Protein AF-A0A4S4N860-F1 (afdb_monomer)

Secondary structure (DSSP, 8-state):
--HHHHHHHHS-------HHHHHHHHHHHHHHHHTT--HHHHHHHTTTGGG--HHHHHHHHHHTHHHHHHHHHHHHHHHHHTTS------------------------SPPPP---EE-TTSPEEPPHHHHHHHHHHHHHHHHTT----HHHHHHHHHHH-TTS-HHHHHHHHHHTHHHHHHHHHHHHHHHHHT----S------------------------------S-----HHHHHHTPPPTT-PPPHHHHHHHHHHHHH-TTTTSS-S-HHHHHHHHHHH-TTS-HHHHHHHHHHTHHHHHHHHHHHHHHHHS-HHHHHHHTT----GGGG----------------------

Nearest PDB structures (foldseek):
  2rn7-assembly1_A  TM=3.340E-01  e=1.594E+00  Shigella flexneri
  3ukg-assembly1_A  TM=2.916E-01  e=1.962E+00  Saccharomyces cerevisiae S288C

Foldseek 3Di:
DVVVVVVVVVVPPPPQCDPVNLVVLLVQQLVCVVVVHDSLVSLCVCACPVHDHSVSSVVVCVVCVVVSVVSNVVVVVVVVVVPPDPPDDDDDDDDDDPPPPPVVPPPPFDQFQDDWDADPVRATDCDPRNVVRLLRRLLVQVVVVDDPDQLVSLCVSCVRHVSAHSVRSSVVCVVCVVVSVVSVVVSVVVVVPVPPPDDDDPDDDDDDDDDDDDDDDDDDDDPPPPPPPDPPCPDLVNLVVPADAQPDDGDVSNLLPLLLLCLPDPQSVPPPDDPLVSQVVVCVVVVSDDSVVVSVVCVVCVVVSVVSNVVNNCVVPPPPVVVVVVVVPPVDPVNPPDDDDDDDDDDDDDDDYDDDDD

Solvent-accessible surface area (backbone atoms only — not comparable to full-atom values): 22753 Å² total; per-residue (Å²): 122,73,68,66,61,55,55,61,62,64,77,58,73,66,83,66,88,46,81,80,50,45,57,57,51,36,52,46,49,51,51,22,56,79,70,73,45,54,64,72,59,48,39,48,68,44,44,60,51,94,78,34,53,36,62,58,54,46,54,50,44,66,77,42,37,78,59,49,54,50,50,36,54,50,49,55,52,55,62,64,60,74,68,66,69,86,74,79,84,78,83,88,85,88,89,75,83,79,80,74,78,67,75,70,72,79,73,85,66,69,74,63,57,81,81,79,47,74,43,97,85,73,48,61,50,87,43,72,53,50,55,50,37,54,54,49,41,51,58,56,40,53,74,71,75,50,74,91,51,59,68,60,53,14,47,55,48,22,73,63,37,66,83,40,50,40,67,53,41,39,53,53,45,63,79,38,40,73,61,51,49,53,49,53,51,50,50,53,51,50,54,66,68,64,68,72,85,81,69,91,78,84,80,81,89,81,90,75,92,79,81,85,76,92,77,91,75,81,91,75,93,73,86,78,72,75,81,81,80,66,81,88,74,72,51,80,65,54,36,64,72,56,38,50,61,65,84,55,71,88,39,69,32,40,42,52,54,50,15,48,53,52,45,71,37,89,61,71,87,50,90,72,71,55,75,65,63,71,35,43,70,54,25,71,76,45,68,52,41,53,46,67,54,52,54,51,52,43,67,77,40,39,70,65,26,51,52,45,19,52,53,48,39,55,58,70,68,46,60,72,71,59,63,66,51,65,76,63,66,66,72,53,83,75,75,74,73,80,92,80,87,84,86,76,88,79,86,80,81,89,82,85,83,90,79,90,80,135

Sequence (358 aa):
MWLLHECSKLMNSGQQVGPMDEDVLVQTLYESESKGISYRKALQNLHSVNNHPAHMWKDYYLEHRVRLDKLIEAERRSTKGNGKQIKRRSASPPLHPPSRDHREQKYSGPAPPKRTEQLSNGNFRFTSEDSKFMKDYIRYRCRENFSRNKSTLAEELSKYAPHHSKAAWRNFMGRNEAKIESILDAIQAEWRKSGDVCFGSDEDDGDNDESDEKSSSDESGYEDEPSEQESEASDEDEDVQNMSEAGGKLLDSDKRVMARFIASTEEWNGDIGTIKSRWEPFANMYTQRSVGAWVEAYRHHRDVVDAFVKKYRRRNEAPKRTRLLSSQTAIPSWSKKGKAAMKRKASGEDYKSHKRSR

Organism: NCBI:txid2447956

Structure (mmCIF, N/CA/C/O backbone):
data_AF-A0A4S4N860-F1
#
_entry.id   AF-A0A4S4N860-F1
#
loop_
_atom_site.group_PDB
_atom_site.id
_atom_site.type_symbol
_atom_site.label_atom_id
_atom_site.label_alt_id
_atom_site.label_comp_id
_atom_site.label_asym_id
_atom_site.label_entity_id
_atom_site.label_seq_id
_atom_site.pdbx_PDB_ins_code
_atom_site.Cartn_x
_atom_site.Cartn_y
_atom_site.Cartn_z
_atom_site.occupancy
_atom_site.B_iso_or_equiv
_atom_site.auth_seq_id
_atom_site.auth_comp_id
_atom_site.auth_asym_id
_atom_site.auth_atom_id
_atom_site.pdbx_PDB_model_num
ATOM 1 N N . MET A 1 1 ? 25.670 6.527 -25.882 1.00 50.59 1 MET A N 1
ATOM 2 C CA . MET A 1 1 ? 25.918 6.768 -24.440 1.00 50.59 1 MET A CA 1
ATOM 3 C C . MET A 1 1 ? 25.732 8.221 -23.986 1.00 50.59 1 MET A C 1
ATOM 5 O O . MET A 1 1 ? 25.465 8.406 -22.812 1.00 50.59 1 MET A O 1
ATOM 9 N N . TRP A 1 2 ? 25.800 9.244 -24.852 1.00 46.50 2 TRP A N 1
ATOM 10 C CA . TRP A 1 2 ? 25.523 10.638 -24.442 1.00 46.50 2 TRP A CA 1
ATOM 11 C C . TRP A 1 2 ? 24.025 10.968 -24.251 1.00 46.50 2 TRP A C 1
ATOM 13 O O . TRP A 1 2 ? 23.689 11.801 -23.422 1.00 46.50 2 TRP A O 1
ATOM 23 N N . LEU A 1 3 ? 23.113 10.263 -24.932 1.00 45.94 3 LEU A N 1
ATOM 24 C CA . LEU A 1 3 ? 21.663 10.524 -24.849 1.00 45.94 3 LEU A CA 1
ATOM 25 C C . LEU A 1 3 ? 20.987 10.025 -23.555 1.00 45.94 3 LEU A C 1
ATOM 27 O O . LEU A 1 3 ? 19.968 10.574 -23.155 1.00 45.94 3 LEU A O 1
ATOM 31 N N . LEU A 1 4 ? 21.567 9.044 -22.851 1.00 48.16 4 LEU A N 1
ATOM 32 C CA . LEU A 1 4 ? 21.011 8.554 -21.578 1.00 48.16 4 LEU A CA 1
ATOM 33 C C . LEU A 1 4 ? 21.322 9.482 -20.391 1.00 48.16 4 LEU A C 1
ATOM 35 O O . LEU A 1 4 ? 20.610 9.452 -19.391 1.00 48.16 4 LEU A O 1
ATOM 39 N N . HIS A 1 5 ? 22.342 10.341 -20.502 1.00 47.78 5 HIS A N 1
ATOM 40 C CA . HIS A 1 5 ? 22.664 11.300 -19.441 1.00 47.78 5 HIS A CA 1
ATOM 41 C C . HIS A 1 5 ? 21.757 12.544 -19.493 1.00 47.78 5 HIS A C 1
ATOM 43 O O . HIS A 1 5 ? 21.440 13.115 -18.452 1.00 47.78 5 HIS A O 1
ATOM 49 N N . GLU A 1 6 ? 21.278 12.920 -20.684 1.00 40.31 6 GLU A N 1
ATOM 50 C CA . GLU A 1 6 ? 20.388 14.073 -20.876 1.00 40.31 6 GLU A CA 1
ATOM 51 C C . GLU A 1 6 ? 18.929 13.755 -20.476 1.00 40.31 6 GLU A C 1
ATOM 53 O O . GLU A 1 6 ? 18.260 14.589 -19.867 1.00 40.31 6 GLU A O 1
ATOM 58 N N . CYS A 1 7 ? 18.446 12.520 -20.698 1.00 47.22 7 CYS A N 1
ATOM 59 C CA . CYS A 1 7 ? 17.103 12.097 -20.263 1.00 47.22 7 CYS A CA 1
ATOM 60 C C . CYS A 1 7 ? 16.951 12.015 -18.732 1.00 47.22 7 CYS A C 1
ATOM 62 O O . CYS A 1 7 ? 15.868 12.283 -18.212 1.00 47.22 7 CYS A O 1
ATOM 64 N N . SER A 1 8 ? 18.033 11.736 -17.996 1.00 49.97 8 SER A N 1
ATOM 65 C CA . SER A 1 8 ? 18.033 11.779 -16.522 1.00 49.97 8 SER A CA 1
ATOM 66 C C . SER A 1 8 ? 17.879 13.212 -15.980 1.00 49.97 8 SER A C 1
ATOM 68 O O . SER A 1 8 ? 17.281 13.434 -14.928 1.00 49.97 8 SER A O 1
ATOM 70 N N . LYS A 1 9 ? 18.333 14.220 -16.738 1.00 48.38 9 LYS A N 1
ATOM 71 C CA . LYS A 1 9 ? 18.219 15.640 -16.367 1.00 48.38 9 LYS A CA 1
ATOM 72 C C . LYS A 1 9 ? 16.822 16.228 -16.595 1.00 48.38 9 LYS A C 1
ATOM 74 O O . LYS A 1 9 ? 16.460 17.177 -15.907 1.00 48.38 9 LYS A O 1
ATOM 79 N N . LEU A 1 10 ? 16.038 15.670 -17.522 1.00 48.81 10 LEU A N 1
ATOM 80 C CA . LEU A 1 10 ? 14.700 16.170 -17.876 1.00 48.81 10 LEU A CA 1
ATOM 81 C C . LEU A 1 10 ? 13.556 15.499 -17.096 1.00 48.81 10 LEU A C 1
ATOM 83 O O . LEU A 1 10 ? 12.515 16.123 -16.895 1.00 48.81 10 LEU A O 1
ATOM 87 N N . MET A 1 11 ? 13.750 14.276 -16.590 1.00 51.38 11 MET A N 1
ATOM 88 C CA . MET A 1 11 ? 12.752 13.594 -15.745 1.00 51.38 11 MET A CA 1
ATOM 89 C C . MET A 1 11 ? 12.851 13.948 -14.255 1.00 51.38 11 MET A C 1
ATOM 91 O O . MET A 1 11 ? 12.004 13.541 -13.468 1.00 51.38 11 MET A O 1
ATOM 95 N N . ASN A 1 12 ? 13.837 14.763 -13.874 1.00 48.81 12 ASN A N 1
ATOM 96 C CA . ASN A 1 12 ? 13.937 15.372 -12.551 1.00 48.81 12 ASN A CA 1
ATOM 97 C C . ASN A 1 12 ? 13.475 16.838 -12.589 1.00 48.81 12 ASN A C 1
ATOM 99 O O . ASN A 1 12 ? 14.124 17.723 -12.029 1.00 48.81 12 ASN A O 1
ATOM 103 N N . SER A 1 13 ? 12.362 17.112 -13.282 1.00 51.22 13 SER A N 1
ATOM 104 C CA . SER A 1 13 ? 11.593 18.343 -13.077 1.00 51.22 13 SER A CA 1
ATOM 105 C C . SER A 1 13 ? 10.969 18.254 -11.686 1.00 51.22 13 SER A C 1
ATOM 107 O O . SER A 1 13 ? 9.818 17.870 -11.504 1.00 51.22 13 SER A O 1
ATOM 109 N N . GLY A 1 14 ? 11.822 18.498 -10.688 1.00 56.00 14 GLY A N 1
ATOM 110 C CA . GLY A 1 14 ? 11.522 18.328 -9.283 1.00 56.00 14 GLY A CA 1
ATOM 111 C C . GLY A 1 14 ? 10.234 19.053 -8.953 1.00 56.00 14 GLY A C 1
ATOM 112 O O . GLY A 1 14 ? 10.123 20.258 -9.187 1.00 56.00 14 GLY A O 1
ATOM 113 N N . GLN A 1 15 ? 9.270 18.314 -8.402 1.00 71.00 15 GLN A N 1
ATOM 114 C CA . GLN A 1 15 ? 8.211 18.936 -7.626 1.00 71.00 15 GLN A CA 1
ATOM 115 C C . GLN A 1 15 ? 8.918 19.777 -6.570 1.00 71.00 15 GLN A C 1
ATOM 117 O O . GLN A 1 15 ? 9.487 19.252 -5.618 1.00 71.00 15 GLN A O 1
ATOM 122 N N . GLN A 1 16 ? 8.982 21.085 -6.804 1.00 86.06 16 GLN A N 1
ATOM 123 C CA . GLN A 1 16 ? 9.462 22.013 -5.802 1.00 86.06 16 GLN A CA 1
ATOM 124 C C . GLN A 1 16 ? 8.548 21.867 -4.593 1.00 86.06 16 GLN A C 1
ATOM 126 O O . GLN A 1 16 ? 7.339 21.670 -4.741 1.00 86.06 16 GLN A O 1
ATOM 131 N N . VAL A 1 17 ? 9.140 21.930 -3.405 1.00 90.00 17 VAL A N 1
ATOM 132 C CA . VAL A 1 17 ? 8.394 21.943 -2.149 1.00 90.00 17 VAL A CA 1
ATOM 133 C C . VAL A 1 17 ? 7.412 23.115 -2.222 1.00 90.00 17 VAL A C 1
ATOM 135 O O . VAL A 1 17 ? 7.815 24.275 -2.332 1.00 90.00 17 VAL A O 1
ATOM 138 N N . GLY A 1 18 ? 6.121 22.794 -2.288 1.00 89.56 18 GLY A N 1
ATOM 139 C CA . GLY A 1 18 ? 5.066 23.773 -2.520 1.00 89.56 18 GLY A CA 1
ATOM 140 C C . GLY A 1 18 ? 4.569 24.396 -1.214 1.00 89.56 18 GLY A C 1
ATOM 141 O O . GLY A 1 18 ? 4.903 23.918 -0.134 1.00 89.56 18 GLY A O 1
ATOM 142 N N . PRO A 1 19 ? 3.693 25.413 -1.272 1.00 89.56 19 PRO A N 1
ATOM 143 C CA . PRO A 1 19 ? 3.116 26.021 -0.070 1.00 89.56 19 PRO A CA 1
ATOM 144 C C . PRO A 1 19 ? 2.388 25.026 0.849 1.00 89.56 19 PRO A C 1
ATOM 146 O O . PRO A 1 19 ? 2.403 25.183 2.061 1.00 89.56 19 PRO A O 1
ATOM 149 N N . MET A 1 20 ? 1.793 23.968 0.284 1.00 88.69 20 MET A N 1
ATOM 150 C CA . MET A 1 20 ? 1.116 22.905 1.050 1.00 88.69 20 MET A CA 1
ATOM 151 C C . MET A 1 20 ? 2.087 22.040 1.865 1.00 88.69 20 MET A C 1
ATOM 153 O O . MET A 1 20 ? 1.707 21.436 2.864 1.00 88.69 20 MET A O 1
ATOM 157 N N . ASP A 1 21 ? 3.346 21.974 1.439 1.00 95.44 21 ASP A N 1
ATOM 158 C CA . ASP A 1 21 ? 4.398 21.220 2.113 1.00 95.44 21 ASP A CA 1
ATOM 159 C C . ASP A 1 21 ? 5.004 22.008 3.291 1.00 95.44 21 ASP A C 1
ATOM 161 O O . ASP A 1 21 ? 5.678 21.440 4.154 1.00 95.44 21 ASP A O 1
ATOM 165 N N . GLU A 1 22 ? 4.747 23.317 3.360 1.00 96.12 22 GLU A N 1
ATOM 166 C CA . GLU A 1 22 ? 5.260 24.191 4.414 1.00 96.12 22 GLU A CA 1
ATOM 167 C C . GLU A 1 22 ? 4.661 23.869 5.777 1.00 96.12 22 GLU A C 1
ATOM 169 O O . GLU A 1 22 ? 5.397 23.842 6.761 1.00 96.12 22 GLU A O 1
ATOM 174 N N . ASP A 1 23 ? 3.360 23.578 5.838 1.00 96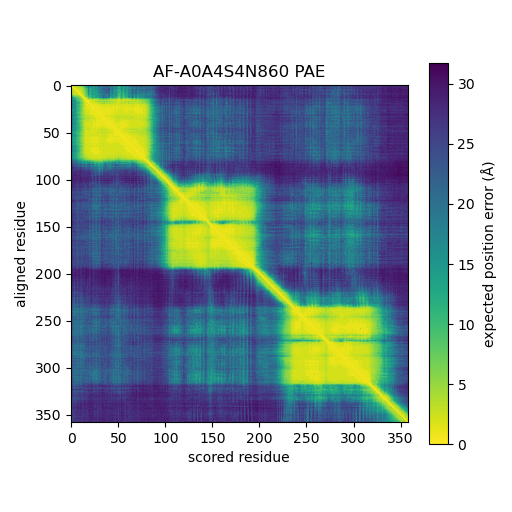.31 23 ASP A N 1
ATOM 175 C CA . ASP A 1 23 ? 2.675 23.235 7.088 1.00 96.31 23 ASP A CA 1
ATOM 176 C C . ASP A 1 23 ? 3.294 21.982 7.719 1.00 96.31 23 ASP A C 1
ATOM 178 O O . ASP A 1 23 ? 3.554 21.932 8.924 1.00 96.31 23 ASP A O 1
ATOM 182 N N . VAL A 1 24 ? 3.620 20.988 6.886 1.00 97.19 24 VAL A N 1
ATOM 183 C CA . VAL A 1 24 ? 4.297 19.754 7.309 1.00 9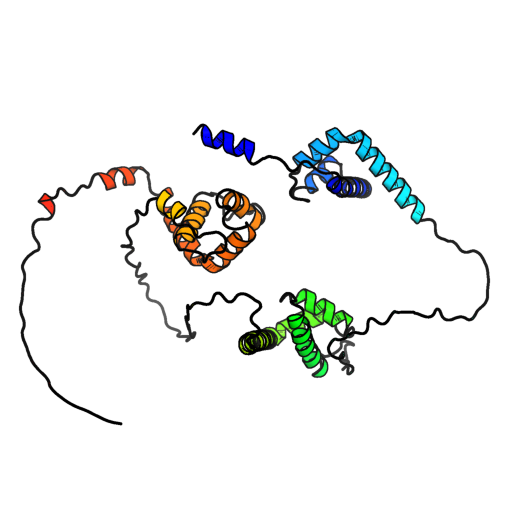7.19 24 VAL A CA 1
ATOM 184 C C . VAL A 1 24 ? 5.682 20.063 7.872 1.00 97.19 24 VAL A C 1
ATOM 186 O O . VAL A 1 24 ? 6.073 19.520 8.912 1.00 97.19 24 VAL A O 1
ATOM 189 N N . LEU A 1 25 ? 6.427 20.951 7.212 1.00 97.44 25 LEU A N 1
ATOM 190 C CA . LEU A 1 25 ? 7.772 21.328 7.627 1.00 97.44 25 LEU A CA 1
ATOM 191 C C . LEU A 1 25 ? 7.759 22.150 8.927 1.00 97.44 25 LEU A C 1
ATOM 193 O O . LEU A 1 25 ? 8.531 21.849 9.839 1.00 97.44 25 LEU A O 1
ATOM 197 N N . VAL A 1 26 ? 6.848 23.119 9.060 1.00 97.75 26 VAL A N 1
ATOM 198 C CA . VAL A 1 26 ? 6.652 23.927 10.278 1.00 97.75 26 VAL A CA 1
ATOM 199 C C . VAL A 1 26 ? 6.255 23.040 11.456 1.00 97.75 26 VAL A C 1
ATOM 201 O O . VAL A 1 26 ? 6.902 23.103 12.504 1.00 97.75 26 VAL A O 1
ATOM 204 N N . GLN A 1 27 ? 5.263 22.163 11.274 1.00 97.31 27 GLN A N 1
ATOM 205 C CA . GLN A 1 27 ? 4.804 21.239 12.312 1.00 97.31 27 GLN A CA 1
ATOM 206 C C . GLN A 1 27 ? 5.932 20.306 12.770 1.00 97.31 27 GLN A C 1
ATOM 208 O O . GLN A 1 27 ? 6.163 20.131 13.968 1.00 97.31 27 GLN A O 1
ATOM 213 N N . THR A 1 28 ? 6.685 19.739 11.825 1.00 97.69 28 THR A N 1
ATOM 214 C CA . THR A 1 28 ? 7.778 18.808 12.135 1.00 97.69 28 THR A CA 1
ATOM 215 C C . THR A 1 28 ? 8.920 19.496 12.880 1.00 97.69 28 THR A C 1
ATOM 217 O O . THR A 1 28 ? 9.463 18.932 13.836 1.00 97.69 28 THR A O 1
ATOM 220 N N . LEU A 1 29 ? 9.283 20.720 12.484 1.00 97.88 29 LEU A N 1
ATOM 221 C CA . LEU A 1 29 ? 10.319 21.498 13.165 1.00 97.88 29 LEU A CA 1
ATOM 222 C C . LEU A 1 29 ? 9.874 21.915 14.573 1.00 97.88 29 LEU A C 1
ATOM 224 O O . LEU A 1 29 ? 10.644 21.736 15.520 1.00 97.88 29 LEU A O 1
ATOM 228 N N . TYR A 1 30 ? 8.624 22.357 14.732 1.00 97.50 30 TYR A N 1
ATOM 229 C CA . TYR A 1 30 ? 8.026 22.663 16.033 1.00 97.50 30 TYR A CA 1
ATOM 230 C C . TYR A 1 30 ? 8.045 21.447 16.977 1.00 97.50 30 TYR A C 1
ATOM 232 O O . TYR A 1 30 ? 8.515 21.533 18.115 1.00 97.50 30 TYR A O 1
ATOM 240 N N . GLU A 1 31 ? 7.619 20.275 16.500 1.00 96.62 31 GLU A N 1
ATOM 241 C CA . GLU A 1 31 ? 7.662 19.048 17.297 1.00 96.62 31 GLU A CA 1
ATOM 242 C C . GLU A 1 31 ? 9.087 18.618 17.645 1.00 96.62 31 GLU A C 1
ATOM 244 O O . GLU A 1 31 ? 9.331 18.130 18.753 1.00 96.62 31 GLU A O 1
ATOM 249 N N . SER A 1 32 ? 10.034 18.779 16.717 1.00 97.44 32 SER A N 1
ATOM 250 C CA . SER A 1 32 ? 11.423 18.373 16.934 1.00 97.44 32 SER A CA 1
ATOM 251 C C . SER A 1 32 ? 12.065 19.117 18.101 1.00 97.44 32 SER A C 1
ATOM 253 O O . SER A 1 32 ? 12.770 18.499 18.898 1.00 97.44 32 SER A O 1
ATOM 255 N N . GLU A 1 33 ? 11.740 20.399 18.273 1.00 95.94 33 GLU A N 1
ATOM 256 C CA . GLU A 1 33 ? 12.238 21.207 19.380 1.00 95.94 33 GLU A CA 1
ATOM 257 C C . GLU A 1 33 ? 11.684 20.728 20.724 1.00 95.94 33 GLU A C 1
ATOM 259 O O . GLU A 1 33 ? 12.443 20.574 21.680 1.00 95.94 33 GLU A O 1
ATOM 264 N N . SER A 1 34 ? 10.388 20.393 20.784 1.00 93.62 34 SER A N 1
ATOM 265 C CA . SER A 1 34 ? 9.782 19.812 21.993 1.00 93.62 34 SER A CA 1
ATOM 266 C C . SER A 1 34 ? 10.405 18.463 22.381 1.00 93.62 34 SER A C 1
ATOM 268 O O . SER A 1 34 ? 10.457 18.108 23.557 1.00 93.62 34 SER A O 1
ATOM 270 N N . LYS A 1 35 ? 10.919 17.728 21.387 1.00 95.81 35 LYS A N 1
ATOM 271 C CA . LYS A 1 35 ? 11.580 16.424 21.533 1.00 95.81 35 LYS A CA 1
ATOM 272 C C . LYS A 1 35 ? 13.103 16.542 21.723 1.00 95.81 35 LYS A C 1
ATOM 274 O O . LYS A 1 35 ? 13.763 15.518 21.876 1.00 95.81 35 LYS A O 1
ATOM 279 N N . GLY A 1 36 ? 13.677 17.751 21.689 1.00 96.69 36 GLY A N 1
ATOM 280 C CA . GLY A 1 36 ? 15.128 17.972 21.767 1.00 96.69 36 GLY A CA 1
ATOM 281 C C . GLY A 1 36 ? 15.917 17.425 20.566 1.00 96.69 36 GLY A C 1
ATOM 282 O O . GLY A 1 36 ? 17.110 17.144 20.675 1.00 96.69 36 GLY A O 1
ATOM 283 N N . ILE A 1 37 ? 15.262 17.231 19.420 1.00 97.75 37 ILE A N 1
ATOM 284 C CA . ILE A 1 37 ? 15.872 16.738 18.183 1.00 97.75 37 ILE A CA 1
ATOM 285 C C . ILE A 1 37 ? 16.371 17.938 17.371 1.00 97.75 37 ILE A C 1
ATOM 287 O O . ILE A 1 37 ? 15.663 18.927 17.205 1.00 97.75 37 ILE A O 1
ATOM 291 N N . SER A 1 38 ? 17.585 17.857 16.822 1.00 97.75 38 SER A N 1
ATOM 292 C CA . SER A 1 38 ? 18.108 18.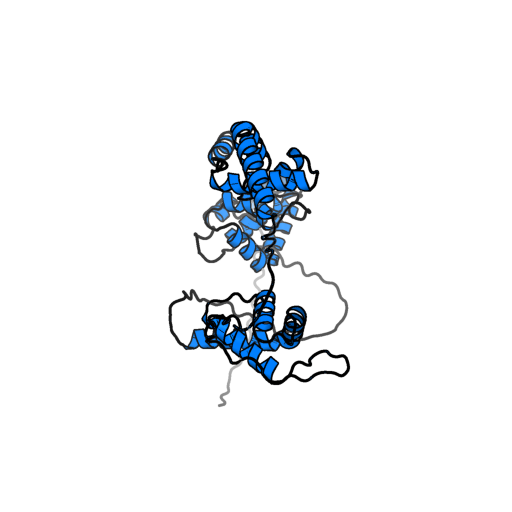922 15.960 1.00 97.75 38 SER A CA 1
ATOM 293 C C . SER A 1 38 ? 17.332 19.020 14.641 1.00 97.75 38 SER A C 1
ATOM 295 O O . SER A 1 38 ? 16.945 18.003 14.060 1.00 97.75 38 SER A O 1
ATOM 297 N N . TYR A 1 39 ? 17.184 20.236 14.105 1.00 97.56 39 TYR A N 1
ATOM 298 C CA . TYR A 1 39 ? 16.462 20.474 12.845 1.00 97.56 39 TYR A CA 1
ATOM 299 C C . TYR A 1 39 ? 17.028 19.654 11.684 1.00 97.56 39 TYR A C 1
ATOM 301 O O . TYR A 1 39 ? 16.280 19.118 10.875 1.00 97.56 39 TYR A O 1
ATOM 309 N N . ARG A 1 40 ? 18.352 19.455 11.641 1.00 97.31 40 ARG A N 1
ATOM 310 C CA . ARG A 1 40 ? 18.996 18.592 10.640 1.00 97.31 40 ARG A CA 1
ATOM 311 C C . ARG A 1 40 ? 18.431 17.168 10.653 1.00 97.31 40 ARG A C 1
ATOM 313 O O . ARG A 1 40 ? 18.184 16.614 9.584 1.00 97.31 40 ARG A O 1
ATOM 320 N N . LYS A 1 41 ? 18.259 16.576 11.840 1.00 97.56 41 LYS A N 1
ATOM 321 C CA . LYS A 1 41 ? 17.723 15.217 11.998 1.00 97.56 41 LYS A CA 1
ATOM 322 C C . LYS A 1 41 ? 16.218 15.187 11.722 1.00 97.56 41 LYS A C 1
ATOM 324 O O . LYS A 1 41 ? 15.754 14.262 11.068 1.00 97.56 41 LYS A O 1
ATOM 329 N N . ALA A 1 42 ? 15.483 16.217 12.140 1.00 98.06 42 ALA A N 1
ATOM 330 C CA . ALA A 1 42 ? 14.060 16.361 11.833 1.00 98.06 42 ALA A CA 1
ATOM 331 C C . ALA A 1 42 ? 13.795 16.425 10.315 1.00 98.06 42 ALA A C 1
ATOM 333 O O . ALA A 1 42 ? 12.988 15.656 9.805 1.00 98.06 42 ALA A O 1
ATOM 334 N N . LEU A 1 43 ? 14.552 17.247 9.579 1.00 97.50 43 LEU A N 1
ATOM 335 C CA . LEU A 1 43 ? 14.466 17.351 8.116 1.00 97.50 43 LEU A CA 1
ATOM 336 C C . LEU A 1 43 ? 14.897 16.059 7.407 1.00 97.50 43 LEU A C 1
ATOM 338 O O . LEU A 1 43 ? 14.374 15.725 6.351 1.00 97.50 43 LEU A O 1
ATOM 342 N N . GLN A 1 44 ? 15.838 15.301 7.978 1.00 96.75 44 GLN A N 1
ATOM 343 C CA . GLN A 1 44 ? 16.213 13.991 7.438 1.00 96.75 44 GLN A CA 1
ATOM 344 C C . GLN A 1 44 ? 15.101 12.949 7.617 1.00 96.75 44 GLN A C 1
ATOM 346 O O . GLN A 1 44 ? 14.928 12.100 6.748 1.00 96.75 44 GLN A O 1
ATOM 351 N N . ASN A 1 45 ? 14.327 13.039 8.700 1.00 97.06 45 ASN A N 1
ATOM 352 C CA . ASN A 1 45 ? 13.179 12.165 8.939 1.00 97.06 45 ASN A CA 1
ATOM 353 C C . ASN A 1 45 ? 11.984 12.475 8.022 1.00 97.06 45 ASN A C 1
ATOM 355 O O . ASN A 1 45 ? 11.119 11.621 7.874 1.00 97.06 45 ASN A O 1
ATOM 359 N N . LEU A 1 46 ? 11.947 13.651 7.381 1.00 96.62 46 LEU A N 1
ATOM 360 C CA . LEU A 1 46 ? 10.959 13.991 6.346 1.00 96.62 46 LEU A CA 1
ATOM 361 C C . LEU A 1 46 ? 11.242 13.326 4.989 1.00 96.62 46 LEU A C 1
ATOM 363 O O . LEU A 1 46 ? 10.576 13.618 3.997 1.00 96.62 46 LEU A O 1
ATOM 367 N N . HIS A 1 47 ? 12.226 12.428 4.911 1.00 94.62 47 HIS A N 1
ATOM 368 C CA . HIS A 1 47 ? 12.484 11.682 3.689 1.00 94.62 47 HIS A CA 1
ATOM 369 C C . HIS A 1 47 ? 11.233 10.920 3.228 1.00 94.62 47 HIS A C 1
ATOM 371 O O . HIS A 1 47 ? 10.614 10.203 4.013 1.00 94.62 47 HIS A O 1
ATOM 377 N N . SER A 1 48 ? 10.880 11.085 1.951 1.00 92.50 48 SER A N 1
ATOM 378 C CA . SER A 1 48 ? 9.735 10.439 1.296 1.00 92.50 48 SER A CA 1
ATOM 379 C C . SER A 1 48 ? 8.362 10.944 1.749 1.00 92.50 48 SER A C 1
ATOM 381 O O . SER A 1 48 ? 7.341 10.440 1.281 1.00 92.50 48 SER A O 1
ATOM 383 N N . VAL A 1 49 ? 8.305 11.969 2.604 1.00 94.12 49 VAL A N 1
ATOM 384 C CA . VAL A 1 49 ? 7.058 12.686 2.889 1.00 94.12 49 VAL A CA 1
ATOM 385 C C . VAL A 1 49 ? 6.698 13.527 1.665 1.00 94.12 49 VAL A C 1
ATOM 387 O O . VAL A 1 49 ? 7.551 14.239 1.141 1.00 94.12 49 VAL A O 1
ATOM 390 N N . ASN A 1 50 ? 5.459 13.400 1.178 1.00 91.88 50 ASN A N 1
ATOM 391 C CA . ASN A 1 50 ? 4.964 14.047 -0.048 1.00 91.88 50 ASN A CA 1
ATOM 392 C C . ASN A 1 50 ? 5.862 13.828 -1.281 1.00 91.88 50 ASN A C 1
ATOM 394 O O . ASN A 1 50 ? 5.954 14.684 -2.152 1.00 91.88 50 ASN A O 1
ATOM 398 N N . ASN A 1 51 ? 6.515 12.661 -1.354 1.00 92.06 51 ASN A N 1
ATOM 399 C CA . ASN A 1 51 ? 7.473 12.291 -2.403 1.00 92.06 51 ASN A CA 1
ATOM 400 C C . ASN A 1 51 ? 8.702 13.213 -2.504 1.00 92.06 51 ASN A C 1
ATOM 402 O O . ASN A 1 51 ? 9.405 13.195 -3.512 1.00 92.06 51 ASN A O 1
ATOM 406 N N . HIS A 1 52 ? 9.017 13.968 -1.450 1.00 93.38 52 HIS A N 1
ATOM 407 C CA . HIS A 1 52 ? 10.200 14.821 -1.424 1.00 93.38 52 HIS A CA 1
ATOM 408 C C . HIS A 1 52 ? 11.399 14.095 -0.793 1.00 93.38 52 HIS A C 1
ATOM 410 O O . HIS A 1 52 ? 11.304 13.531 0.309 1.00 93.38 52 HIS A O 1
ATOM 416 N N . PRO A 1 53 ? 12.573 14.095 -1.445 1.00 94.94 53 PRO A N 1
ATOM 417 C CA . PRO A 1 53 ? 13.789 13.578 -0.841 1.00 94.94 53 PRO A CA 1
ATOM 418 C C . PRO A 1 53 ? 14.288 14.516 0.269 1.00 94.94 53 PRO A C 1
ATOM 420 O O . PRO A 1 53 ? 14.051 15.721 0.262 1.00 94.94 53 PRO A O 1
ATOM 423 N N . ALA A 1 54 ? 15.054 13.979 1.224 1.00 95.62 54 ALA A N 1
ATOM 424 C CA . ALA A 1 54 ? 15.509 14.739 2.393 1.00 95.62 54 ALA A CA 1
ATOM 425 C C . ALA A 1 54 ? 16.356 15.982 2.059 1.00 95.62 54 ALA A C 1
ATOM 427 O O . ALA A 1 54 ? 16.464 16.881 2.888 1.00 95.62 54 ALA A O 1
ATOM 428 N N . HIS A 1 55 ? 17.013 16.024 0.895 1.00 95.12 55 HIS A N 1
ATOM 429 C CA . HIS A 1 55 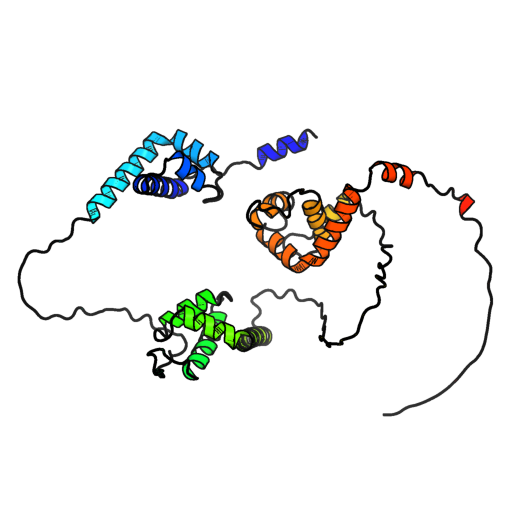? 17.789 17.195 0.479 1.00 95.12 55 HIS A CA 1
ATOM 430 C C . HIS A 1 55 ? 16.885 18.347 0.021 1.00 95.12 55 HIS A C 1
ATOM 432 O O . HIS A 1 55 ? 17.138 19.471 0.429 1.00 95.12 55 HIS A O 1
ATOM 438 N N . MET A 1 56 ? 15.772 18.071 -0.671 1.00 95.44 56 MET A N 1
ATOM 439 C CA . MET A 1 56 ? 14.808 19.098 -1.098 1.00 95.44 56 MET A CA 1
ATOM 440 C C . MET A 1 56 ? 14.222 19.853 0.097 1.00 95.44 56 MET A C 1
ATOM 442 O O . MET A 1 56 ? 14.166 21.078 0.095 1.00 95.44 56 MET A O 1
ATOM 446 N N . TRP A 1 57 ? 13.881 19.140 1.174 1.00 97.00 57 TRP A N 1
ATOM 447 C CA . TRP A 1 57 ? 13.434 19.766 2.422 1.00 97.00 57 TRP A CA 1
ATOM 448 C C . TRP A 1 57 ? 14.498 20.660 3.066 1.00 97.00 57 TRP A C 1
ATOM 450 O O . TRP A 1 57 ? 14.171 21.693 3.650 1.00 97.00 57 TRP A O 1
ATOM 460 N N . LYS A 1 58 ? 15.776 20.269 2.979 1.00 97.25 58 LYS A N 1
ATOM 461 C CA . LYS A 1 58 ? 16.891 21.063 3.513 1.00 97.25 58 LYS A CA 1
ATOM 462 C C . LYS A 1 58 ? 17.112 22.313 2.680 1.00 97.25 58 LYS A C 1
ATOM 464 O O . LYS A 1 58 ? 17.211 23.388 3.261 1.00 97.25 58 LYS A O 1
ATOM 469 N N . ASP A 1 59 ? 17.163 22.169 1.363 1.00 95.38 59 ASP A N 1
ATOM 470 C CA . ASP A 1 59 ? 17.395 23.274 0.437 1.00 95.38 59 ASP A CA 1
ATOM 471 C C . ASP A 1 59 ? 16.257 24.292 0.545 1.00 95.38 59 ASP A C 1
ATOM 473 O O . ASP A 1 59 ? 16.507 25.479 0.754 1.00 95.38 59 ASP A O 1
ATOM 477 N N . TYR A 1 60 ? 15.011 23.815 0.580 1.00 96.69 60 TYR A N 1
ATOM 478 C CA . TYR A 1 60 ? 13.840 24.660 0.781 1.00 96.69 60 TYR A CA 1
ATOM 479 C C . TYR A 1 60 ? 13.845 25.379 2.138 1.00 96.69 60 TYR A C 1
ATOM 481 O O . TYR A 1 60 ? 13.557 26.576 2.207 1.00 96.69 60 TYR A O 1
ATOM 489 N N . TYR A 1 61 ? 14.199 24.678 3.225 1.00 97.12 61 TYR A N 1
ATOM 490 C CA . TYR A 1 61 ? 14.334 25.295 4.547 1.00 97.12 61 TYR A CA 1
ATOM 491 C C . TYR A 1 61 ? 15.426 26.367 4.564 1.00 97.12 61 TYR A C 1
ATOM 493 O O . TYR A 1 61 ? 15.231 27.420 5.164 1.00 97.12 61 TYR A O 1
ATOM 501 N N . LEU A 1 62 ? 16.569 26.124 3.916 1.00 97.38 62 LEU A N 1
ATOM 502 C CA . LEU A 1 62 ? 17.659 27.096 3.836 1.00 97.38 62 LEU A CA 1
ATOM 503 C C . LEU A 1 62 ? 17.245 28.340 3.044 1.00 97.38 62 LEU A C 1
ATOM 505 O O . LEU A 1 62 ? 17.518 29.453 3.494 1.00 97.38 62 LEU A O 1
ATOM 509 N N . GLU A 1 63 ? 16.545 28.159 1.926 1.00 97.25 63 GLU A N 1
ATOM 510 C CA . GLU A 1 63 ? 16.031 29.247 1.090 1.00 97.25 63 GLU A CA 1
ATOM 511 C C . GLU A 1 63 ? 14.955 30.079 1.815 1.00 97.25 63 GLU A C 1
ATOM 513 O O . GLU A 1 63 ? 14.971 31.309 1.764 1.00 97.25 63 GLU A O 1
ATOM 518 N N . HIS A 1 64 ? 14.064 29.431 2.574 1.00 97.50 64 HIS A N 1
ATOM 519 C CA . HIS A 1 64 ? 12.912 30.074 3.224 1.00 97.50 64 HIS A CA 1
ATOM 520 C C . HIS A 1 64 ? 13.046 30.220 4.745 1.00 97.50 64 HIS A C 1
ATOM 522 O O . HIS A 1 64 ? 12.053 30.457 5.441 1.00 97.50 64 HIS A O 1
ATOM 528 N N . ARG A 1 65 ? 14.267 30.127 5.281 1.00 97.50 65 ARG A N 1
ATOM 529 C CA . ARG A 1 65 ? 14.529 30.023 6.725 1.00 97.50 65 ARG A CA 1
ATOM 530 C C . ARG A 1 65 ? 13.835 31.100 7.555 1.00 97.50 65 ARG A C 1
ATOM 532 O O . ARG A 1 65 ? 13.128 30.791 8.504 1.00 97.50 65 ARG A O 1
ATOM 539 N N . VAL A 1 66 ? 13.996 32.371 7.182 1.00 97.56 66 VAL A N 1
ATOM 540 C CA . VAL A 1 66 ? 13.447 33.514 7.942 1.00 97.56 66 VAL A CA 1
ATOM 541 C C . VAL A 1 66 ? 11.920 33.458 8.029 1.00 97.56 66 VAL A C 1
ATOM 543 O O . VAL A 1 66 ? 11.331 33.874 9.026 1.00 97.56 66 VAL A O 1
ATOM 546 N N . ARG A 1 67 ? 11.266 32.969 6.974 1.00 97.56 67 ARG A N 1
ATOM 547 C CA . ARG A 1 67 ? 9.810 32.855 6.901 1.00 97.56 67 ARG A CA 1
ATOM 548 C C . ARG A 1 67 ? 9.313 31.673 7.728 1.00 97.56 67 ARG A C 1
ATOM 550 O O . ARG A 1 67 ? 8.392 31.846 8.520 1.00 97.56 67 ARG A O 1
ATOM 557 N N . LEU A 1 68 ? 9.964 30.520 7.594 1.00 97.31 68 LEU A N 1
ATOM 558 C CA . LEU A 1 68 ? 9.641 29.309 8.349 1.00 97.31 68 LEU A CA 1
ATOM 559 C C . LEU A 1 68 ? 9.873 29.503 9.854 1.00 97.31 68 LEU A C 1
ATOM 561 O O . LEU A 1 68 ? 8.996 29.174 10.645 1.00 97.31 68 LEU A O 1
ATOM 565 N N . ASP A 1 69 ? 10.973 30.146 10.259 1.00 97.25 69 ASP A N 1
ATOM 566 C CA . ASP A 1 69 ? 11.250 30.471 11.666 1.00 97.25 69 ASP A CA 1
ATOM 567 C C . ASP A 1 69 ? 10.162 31.388 12.269 1.00 97.25 69 ASP A C 1
ATOM 569 O O . ASP A 1 69 ? 9.759 31.211 13.421 1.00 97.25 69 ASP A O 1
ATOM 573 N N . LYS A 1 70 ? 9.623 32.340 11.488 1.00 97.81 70 LYS A N 1
ATOM 574 C CA . LYS A 1 70 ? 8.487 33.181 11.915 1.00 97.81 70 LYS A CA 1
ATOM 575 C C . LYS A 1 70 ? 7.199 32.377 12.092 1.00 97.81 70 LYS A C 1
ATOM 577 O O . LYS A 1 70 ? 6.468 32.644 13.044 1.00 97.81 70 LYS A O 1
ATOM 582 N N . LEU A 1 71 ? 6.919 31.425 11.199 1.00 97.25 71 LEU A N 1
ATOM 583 C CA . LEU A 1 71 ? 5.750 30.545 11.300 1.00 97.25 71 LEU A CA 1
ATOM 584 C C . LEU A 1 71 ? 5.852 29.623 12.520 1.00 97.25 71 LEU A C 1
ATOM 586 O O . LEU A 1 71 ? 4.902 29.536 13.289 1.00 97.25 71 LEU A O 1
ATOM 590 N N . ILE A 1 72 ? 7.025 29.034 12.767 1.00 96.88 72 ILE A N 1
ATOM 591 C CA . ILE A 1 72 ? 7.283 28.208 13.958 1.00 96.88 72 ILE A CA 1
ATOM 592 C C . ILE A 1 72 ? 7.067 29.026 15.241 1.00 96.88 72 ILE A C 1
ATOM 594 O O . ILE A 1 72 ? 6.441 28.556 16.191 1.00 96.88 72 ILE A O 1
ATOM 598 N N . GLU A 1 73 ? 7.541 30.273 15.284 1.00 97.12 73 GLU A N 1
ATOM 599 C CA . GLU A 1 73 ? 7.335 31.151 16.439 1.00 97.12 73 GLU A CA 1
ATOM 600 C C . GLU A 1 73 ? 5.866 31.583 16.604 1.00 97.12 73 GLU A C 1
ATOM 602 O O . GLU A 1 73 ? 5.379 31.700 17.730 1.00 97.12 73 GLU A O 1
ATOM 607 N N . ALA A 1 74 ? 5.133 31.789 15.506 1.00 96.31 74 ALA A N 1
ATOM 608 C CA . ALA A 1 74 ? 3.692 32.027 15.555 1.00 96.31 74 ALA A CA 1
ATOM 609 C C . ALA A 1 74 ? 2.942 30.804 16.114 1.00 96.31 74 ALA A C 1
ATOM 611 O O . ALA A 1 74 ? 2.098 30.962 17.001 1.00 96.31 74 ALA A O 1
ATOM 612 N N . GLU A 1 75 ? 3.317 29.597 15.688 1.00 95.38 75 GLU A N 1
ATOM 613 C CA . GLU A 1 75 ? 2.744 28.338 16.171 1.00 95.38 75 GLU A CA 1
ATOM 614 C C . GLU A 1 75 ? 2.989 28.155 17.677 1.00 95.38 75 GLU A C 1
ATOM 616 O O . GLU A 1 75 ? 2.059 27.901 18.444 1.00 95.38 75 GLU A O 1
ATOM 621 N N . ARG A 1 76 ? 4.211 28.437 18.159 1.00 94.50 76 ARG A N 1
ATOM 622 C CA . ARG A 1 76 ? 4.530 28.447 19.603 1.00 94.50 76 ARG A CA 1
ATOM 623 C C . ARG A 1 76 ? 3.648 29.396 20.412 1.00 94.50 76 ARG A C 1
ATOM 625 O O . ARG A 1 76 ? 3.362 29.130 21.582 1.00 94.50 76 ARG A O 1
ATOM 632 N N . ARG A 1 77 ? 3.265 30.541 19.841 1.00 94.62 77 ARG A N 1
ATOM 633 C CA . ARG A 1 77 ? 2.377 31.506 20.511 1.00 94.62 77 ARG A CA 1
ATOM 634 C C . ARG A 1 77 ? 0.938 31.004 20.534 1.00 94.62 77 ARG A C 1
ATOM 636 O O . ARG A 1 77 ? 0.280 31.141 21.565 1.00 94.62 77 ARG A O 1
ATOM 643 N N . SER A 1 78 ? 0.487 30.391 19.440 1.00 92.69 78 SER A N 1
ATOM 644 C CA . SER A 1 78 ? -0.840 29.780 19.320 1.00 92.69 78 SER A CA 1
ATOM 645 C C . SER A 1 78 ? -1.043 28.671 20.360 1.00 92.69 78 SER A C 1
ATOM 647 O O . SER A 1 78 ? -1.988 28.714 21.156 1.00 92.69 78 SER A O 1
ATOM 649 N N . THR A 1 79 ? -0.095 27.733 20.464 1.00 87.12 79 THR A N 1
ATOM 650 C CA . THR A 1 79 ? -0.207 26.586 21.380 1.00 87.12 79 THR A CA 1
ATOM 651 C C . THR A 1 79 ? -0.139 26.981 22.857 1.00 87.12 79 THR A C 1
ATOM 653 O O . THR A 1 79 ? -0.855 26.413 23.684 1.00 87.12 79 THR A O 1
ATOM 656 N N . LYS A 1 80 ? 0.647 28.008 23.214 1.00 82.75 80 LYS A N 1
ATOM 657 C CA . LYS A 1 80 ? 0.699 28.545 24.589 1.00 82.75 80 LYS A CA 1
ATOM 658 C C . LYS A 1 80 ? -0.583 29.283 24.999 1.00 82.75 80 LYS A C 1
ATOM 660 O O . LYS A 1 80 ? -0.890 29.341 26.190 1.00 82.75 80 LYS A O 1
ATOM 665 N N . GLY A 1 81 ? -1.336 29.833 24.044 1.00 67.62 81 GLY A N 1
ATOM 666 C CA . GLY A 1 81 ? -2.571 30.581 24.301 1.00 67.62 81 GLY A CA 1
ATOM 667 C C . GLY A 1 81 ? -3.768 29.704 24.683 1.00 67.62 81 GLY A C 1
ATOM 668 O O . GLY A 1 81 ? -4.555 30.087 25.548 1.00 67.62 81 GLY A O 1
ATOM 669 N N . ASN A 1 82 ? -3.868 28.498 24.118 1.00 60.12 82 ASN A N 1
ATOM 670 C CA . ASN A 1 82 ? -5.021 27.608 24.321 1.00 60.12 82 ASN A CA 1
ATOM 671 C C . ASN A 1 82 ? -4.986 26.785 25.624 1.00 60.12 82 ASN A C 1
ATOM 673 O O . ASN A 1 82 ? -5.963 26.121 25.963 1.00 60.12 82 ASN A O 1
ATOM 677 N N . GLY A 1 83 ? -3.892 26.846 26.392 1.00 54.06 83 GLY A N 1
ATOM 678 C CA . GLY A 1 83 ? -3.759 26.148 27.678 1.00 54.06 83 GLY A CA 1
ATOM 679 C C . GLY A 1 83 ? -4.329 26.898 28.889 1.00 54.06 83 GLY A C 1
ATOM 680 O O . GLY A 1 83 ? -4.420 26.324 29.979 1.00 54.06 83 GLY A O 1
ATOM 681 N N . LYS A 1 84 ? -4.726 28.174 28.748 1.00 53.81 84 LYS A N 1
ATOM 682 C CA . LYS A 1 84 ? -5.361 28.919 29.845 1.00 53.81 84 LYS A CA 1
ATOM 683 C C . LYS A 1 84 ? -6.810 28.481 29.984 1.00 53.81 84 LYS A C 1
ATOM 685 O O . LYS A 1 84 ? -7.727 29.038 29.391 1.00 53.81 84 LYS A O 1
ATOM 690 N N . GLN A 1 85 ? -6.968 27.468 30.829 1.00 51.88 85 GLN A N 1
ATOM 691 C CA . GLN A 1 85 ? -8.199 27.105 31.503 1.00 51.88 85 GLN A CA 1
ATOM 692 C C . GLN A 1 85 ? -9.116 28.316 31.678 1.00 51.88 85 GLN A C 1
ATOM 694 O O . GLN A 1 85 ? -8.794 29.269 32.393 1.00 51.88 85 GLN A O 1
ATOM 699 N N . ILE A 1 86 ? -10.300 28.209 31.083 1.00 51.84 86 ILE A N 1
ATOM 700 C CA . ILE A 1 86 ? -11.513 28.876 31.533 1.00 51.84 86 ILE A CA 1
ATOM 701 C C . ILE A 1 86 ? -11.753 28.406 32.979 1.00 51.84 86 ILE A C 1
ATOM 703 O O . ILE A 1 86 ? -12.520 27.488 33.259 1.00 51.84 86 ILE A O 1
ATOM 707 N N . LYS A 1 87 ? -11.021 28.996 33.929 1.00 49.84 87 LYS A N 1
ATOM 708 C CA . LYS A 1 87 ? -11.212 28.808 35.364 1.00 49.84 87 LYS A CA 1
ATOM 709 C C . LYS A 1 87 ? -12.421 29.661 35.734 1.00 49.84 87 LYS A C 1
ATOM 711 O O . LYS A 1 87 ? -12.291 30.790 36.201 1.00 49.84 87 LYS A O 1
ATOM 716 N N . ARG A 1 88 ? -13.613 29.132 35.440 1.00 47.28 88 ARG A N 1
ATOM 717 C CA . ARG A 1 88 ? -14.893 29.692 35.889 1.00 47.28 88 ARG A CA 1
ATOM 718 C C . ARG A 1 88 ? -14.880 29.699 37.412 1.00 47.28 88 ARG A C 1
ATOM 720 O O . ARG A 1 88 ? -15.086 28.676 38.055 1.00 47.28 88 ARG A O 1
ATOM 727 N N . ARG A 1 89 ? -14.606 30.869 37.983 1.00 54.72 89 ARG A N 1
ATOM 728 C CA . ARG A 1 89 ? -15.045 31.216 39.331 1.00 54.72 89 ARG A CA 1
ATOM 729 C C . ARG A 1 89 ? -16.508 31.619 39.203 1.00 54.72 89 ARG A C 1
ATOM 731 O O . ARG A 1 89 ? -16.760 32.640 38.582 1.00 54.72 89 ARG A O 1
ATOM 738 N N . SER A 1 90 ? -17.416 30.829 39.768 1.00 48.56 90 SER A N 1
ATOM 739 C CA . SER A 1 90 ? -18.404 31.286 40.761 1.00 48.56 90 SER A CA 1
ATOM 740 C C . SER A 1 90 ? -19.494 30.235 41.004 1.00 48.56 90 SER A C 1
ATOM 742 O O . SER A 1 90 ? -19.867 29.460 40.129 1.00 48.56 90 SER A O 1
ATOM 744 N N . ALA A 1 91 ? -19.929 30.214 42.259 1.00 50.22 91 ALA A N 1
ATOM 745 C CA . ALA A 1 91 ? -20.873 29.322 42.913 1.00 50.22 91 ALA A CA 1
ATOM 746 C C . ALA A 1 91 ? -22.289 29.248 42.289 1.00 50.22 91 ALA A C 1
ATOM 748 O O . ALA A 1 91 ? -22.835 30.289 41.947 1.00 50.22 91 ALA A O 1
ATOM 749 N N . SER A 1 92 ? -22.837 28.015 42.263 1.00 49.53 92 SER A N 1
ATOM 750 C CA . SER A 1 92 ? -24.215 27.528 42.576 1.00 49.53 92 SER A CA 1
ATOM 751 C C . SER A 1 92 ? -25.489 28.202 41.996 1.00 49.53 92 SER A C 1
ATOM 753 O O . SER A 1 92 ? -25.486 29.414 41.827 1.00 49.53 92 SER A O 1
ATOM 755 N N . PRO A 1 93 ? -26.666 27.515 41.891 1.00 61.69 93 PRO A N 1
ATOM 756 C CA . PRO A 1 93 ? -27.006 26.072 41.853 1.00 61.69 93 PRO A CA 1
ATOM 757 C C . PRO A 1 93 ? -28.015 25.735 40.686 1.00 61.69 93 PRO A C 1
ATOM 759 O O . PRO A 1 93 ? -27.949 26.406 39.663 1.00 61.69 93 PRO A O 1
ATOM 762 N N . PRO A 1 94 ? -28.844 24.659 40.710 1.00 67.56 94 PRO A N 1
ATOM 763 C CA . PRO A 1 94 ? -28.844 23.558 39.740 1.00 67.56 94 PRO A CA 1
ATOM 764 C C . PRO A 1 94 ? -30.010 23.586 38.718 1.00 67.56 94 PRO A C 1
ATOM 766 O O . PRO A 1 94 ? -30.885 24.440 38.779 1.00 67.56 94 PRO A O 1
ATOM 769 N N . LEU A 1 95 ? -30.058 22.540 37.877 1.00 48.00 95 LEU A N 1
ATOM 770 C CA . LEU A 1 95 ? -31.200 22.062 37.072 1.00 48.00 95 LEU A CA 1
ATOM 771 C C . LEU A 1 95 ? -31.300 22.569 35.632 1.00 48.00 95 LEU A C 1
ATOM 773 O O . LEU A 1 95 ? -32.257 23.238 35.299 1.00 48.00 95 LEU A O 1
ATOM 777 N N . HIS A 1 96 ? -30.419 22.114 34.741 1.00 53.59 96 HIS A N 1
ATOM 778 C CA . HIS A 1 96 ? -30.864 21.663 33.416 1.00 53.59 96 HIS A CA 1
ATOM 779 C C . HIS A 1 96 ? -29.927 20.538 32.948 1.00 53.59 96 HIS A C 1
ATOM 781 O O . HIS A 1 96 ? -28.714 20.759 32.885 1.00 53.59 96 HIS A O 1
ATOM 787 N N . PRO A 1 97 ? -30.427 19.320 32.662 1.00 57.16 97 PRO A N 1
ATOM 788 C CA . PRO A 1 97 ? -29.610 18.320 31.990 1.00 57.16 97 PRO A CA 1
ATOM 789 C C . PRO A 1 97 ? -29.232 18.881 30.612 1.00 57.16 97 PRO A C 1
ATOM 791 O O . PRO A 1 97 ? -30.114 19.383 29.911 1.00 57.16 97 PRO A O 1
ATOM 794 N N . PRO A 1 98 ? -27.952 18.843 30.203 1.00 50.69 98 PRO A N 1
ATOM 795 C CA . PRO A 1 98 ? -27.613 19.197 28.840 1.00 50.69 98 PRO A CA 1
ATOM 796 C C . PRO A 1 98 ? -28.297 18.170 27.943 1.00 50.69 98 PRO A C 1
ATOM 798 O O . PRO A 1 98 ? -27.977 16.980 28.014 1.00 50.69 98 PRO A O 1
ATOM 801 N N . SER A 1 99 ? -29.252 18.627 27.129 1.00 50.25 99 SER A N 1
ATOM 802 C CA . SER A 1 99 ? -29.708 17.883 25.962 1.00 50.25 99 SER A CA 1
ATOM 803 C C . SER A 1 99 ? -28.467 17.499 25.176 1.00 50.25 99 SER A C 1
ATOM 805 O O . SER A 1 99 ? -27.860 18.312 24.480 1.00 50.25 99 SER A O 1
ATOM 807 N N . ARG A 1 100 ? -28.062 16.239 25.337 1.00 48.75 100 ARG A N 1
ATOM 808 C CA . ARG A 1 100 ? -27.275 15.526 24.351 1.00 48.75 100 ARG A CA 1
ATOM 809 C C . ARG A 1 100 ? -28.172 15.429 23.127 1.00 48.75 100 ARG A C 1
ATOM 811 O O . ARG A 1 100 ? -28.804 14.403 22.911 1.00 48.75 100 ARG A O 1
ATOM 818 N N . ASP A 1 101 ? -28.167 16.477 22.311 1.00 44.94 101 ASP A N 1
ATOM 819 C CA . ASP A 1 101 ? -28.349 16.340 20.870 1.00 44.94 101 ASP A CA 1
ATOM 820 C C . ASP A 1 101 ? -27.118 15.604 20.324 1.00 44.94 101 ASP A C 1
ATOM 822 O O . ASP A 1 101 ? -26.333 16.096 19.514 1.00 44.94 101 ASP A O 1
ATOM 826 N N . HIS A 1 102 ? -26.938 14.367 20.794 1.00 46.56 102 HIS A N 1
ATOM 827 C CA . HIS A 1 102 ? -26.346 13.338 19.975 1.00 46.56 102 HIS A CA 1
ATOM 828 C C . HIS A 1 102 ? -27.356 13.175 18.865 1.00 46.56 102 HIS A C 1
ATOM 830 O O . HIS A 1 102 ? -28.347 12.468 19.019 1.00 46.56 102 HIS A O 1
ATOM 836 N N . ARG A 1 103 ? -27.139 13.937 17.792 1.00 45.22 103 ARG A N 1
ATOM 837 C CA . ARG A 1 103 ? -27.750 13.731 16.491 1.00 45.22 103 ARG A CA 1
ATOM 838 C C . ARG A 1 103 ? -27.457 12.281 16.149 1.00 45.22 103 ARG A C 1
ATOM 840 O O . ARG A 1 103 ? -26.390 11.963 15.634 1.00 45.22 103 ARG A O 1
ATOM 847 N N . GLU A 1 104 ? -28.367 11.421 16.585 1.00 53.25 104 GLU A N 1
ATOM 848 C CA . GLU A 1 104 ? -28.336 9.983 16.449 1.00 53.25 104 GLU A CA 1
ATOM 849 C C . GLU A 1 104 ? -28.281 9.771 14.944 1.00 53.25 104 GLU A C 1
ATOM 851 O O . GLU A 1 104 ? -29.272 9.951 14.232 1.00 53.25 104 GLU A O 1
ATOM 856 N N . GLN A 1 105 ? -27.065 9.578 14.426 1.00 57.69 105 GLN A N 1
ATOM 857 C CA . GLN A 1 105 ? -26.863 9.218 13.037 1.00 57.69 105 GLN A CA 1
ATOM 858 C C . GLN A 1 105 ? -27.680 7.952 12.875 1.00 57.69 105 GLN A C 1
ATOM 860 O O . GLN A 1 105 ? -27.304 6.918 13.425 1.00 57.69 105 GLN A O 1
ATOM 865 N N . LYS A 1 106 ? -28.843 8.081 12.223 1.00 74.56 106 LYS A N 1
ATOM 866 C CA . LYS A 1 106 ? -29.769 6.983 11.966 1.00 74.56 106 LYS A CA 1
ATOM 867 C C . LYS A 1 106 ? -28.988 5.920 11.225 1.00 74.56 106 LYS A C 1
ATOM 869 O O . LYS A 1 106 ? -28.781 5.995 10.015 1.00 74.56 106 LYS A O 1
ATOM 874 N N . TYR A 1 107 ? -28.487 4.974 11.994 1.00 72.31 107 TYR A N 1
ATOM 875 C CA . TYR A 1 107 ? -27.691 3.897 11.482 1.00 72.31 107 TYR A CA 1
ATOM 876 C C . TYR A 1 107 ? -28.633 3.025 10.654 1.00 72.31 107 TYR A C 1
ATOM 878 O O . TYR A 1 107 ? -29.551 2.406 11.184 1.00 72.31 107 TYR A O 1
ATOM 886 N N . SER A 1 108 ? -28.443 3.062 9.335 1.00 83.19 108 SER A N 1
ATOM 887 C CA . SER A 1 108 ? -29.261 2.319 8.366 1.00 83.19 108 SER A CA 1
ATOM 888 C C . SER A 1 108 ? -28.760 0.884 8.162 1.00 83.19 108 SER A C 1
ATOM 890 O O . SER A 1 108 ? -29.248 0.174 7.288 1.00 83.19 108 SER A O 1
ATOM 892 N N . GLY A 1 109 ? -27.770 0.459 8.953 1.00 87.44 109 GLY A N 1
ATOM 893 C CA . GLY A 1 109 ? -27.192 -0.875 8.883 1.00 87.44 109 GLY A CA 1
ATOM 894 C C . GLY A 1 109 ? -27.961 -1.925 9.699 1.00 87.44 109 GLY A C 1
ATOM 895 O O . GLY A 1 109 ? -28.994 -1.639 10.310 1.00 87.44 109 GLY A O 1
ATOM 896 N N . PRO A 1 110 ? -27.463 -3.173 9.724 1.00 91.31 110 PRO A N 1
ATOM 897 C CA . PRO A 1 110 ? -28.103 -4.287 10.426 1.00 91.31 110 PRO A CA 1
ATOM 898 C C . PRO A 1 110 ? -28.198 -4.036 11.929 1.00 91.31 110 PRO A C 1
ATOM 900 O O . PRO A 1 110 ? -27.248 -3.546 12.524 1.00 91.31 110 PRO A O 1
ATOM 903 N N . ALA A 1 111 ? -29.311 -4.407 12.564 1.00 90.62 111 ALA A N 1
ATOM 904 C CA . ALA A 1 111 ? -29.525 -4.146 13.987 1.00 90.62 111 ALA A CA 1
ATOM 905 C C . ALA A 1 111 ? -28.398 -4.739 14.867 1.00 90.62 111 ALA A C 1
ATOM 907 O O . ALA A 1 111 ? -28.070 -5.919 14.703 1.00 90.62 111 ALA A O 1
ATOM 908 N N . PRO A 1 112 ? -27.821 -3.957 15.801 1.00 90.31 112 PRO A N 1
ATOM 909 C CA . PRO A 1 112 ? -26.757 -4.436 16.675 1.00 90.31 112 PRO A CA 1
ATOM 910 C C . PRO A 1 112 ? -27.253 -5.561 17.603 1.00 90.31 112 PRO A C 1
ATOM 912 O O . PRO A 1 112 ? -28.438 -5.583 17.964 1.00 90.31 112 PRO A O 1
ATOM 915 N N . PRO A 1 113 ? -26.366 -6.491 18.001 1.00 92.94 113 PRO A N 1
ATOM 916 C CA . PRO A 1 113 ? -26.721 -7.608 18.864 1.00 92.94 113 PRO A CA 1
ATOM 917 C C . PRO A 1 113 ? -27.074 -7.080 20.256 1.00 92.94 113 PRO A C 1
ATOM 919 O O . PRO A 1 113 ? -26.365 -6.240 20.812 1.00 92.94 113 PRO A O 1
ATOM 922 N N . LYS A 1 114 ? -28.201 -7.545 20.803 1.00 91.75 114 LYS A N 1
ATOM 923 C CA . LYS A 1 114 ? -28.724 -7.068 22.096 1.00 91.75 114 LYS A CA 1
ATOM 924 C C . LYS A 1 114 ? -28.383 -8.026 23.224 1.00 91.75 114 LYS A C 1
ATOM 926 O O . LYS A 1 114 ? -28.256 -7.604 24.371 1.00 91.75 114 LYS A O 1
ATOM 931 N N . ARG A 1 115 ? -28.265 -9.316 22.910 1.00 90.69 115 ARG A N 1
ATOM 932 C CA . ARG A 1 115 ? -27.987 -10.349 23.896 1.00 90.69 115 ARG A CA 1
ATOM 933 C C . ARG A 1 115 ? -26.489 -10.462 24.138 1.00 90.69 115 ARG A C 1
ATOM 935 O O . ARG A 1 115 ? -25.723 -10.791 23.238 1.00 90.69 115 ARG A O 1
ATOM 942 N N . THR A 1 116 ? -26.094 -10.266 25.388 1.00 93.94 116 THR A N 1
ATOM 943 C CA . THR A 1 116 ? -24.733 -10.514 25.859 1.00 93.94 116 THR A CA 1
ATOM 944 C C . THR A 1 116 ? -24.735 -11.691 26.832 1.00 93.94 116 THR A C 1
ATOM 946 O O . THR A 1 116 ? -25.611 -11.814 27.685 1.00 93.94 116 THR A O 1
ATOM 949 N N . GLU A 1 117 ? -23.763 -12.591 26.689 1.00 95.44 117 GLU A N 1
ATOM 950 C CA . GLU A 1 117 ? -23.538 -13.695 27.627 1.00 95.44 117 GLU A CA 1
ATOM 951 C C . GLU A 1 117 ? -22.208 -13.456 28.335 1.00 95.44 117 GLU A C 1
ATOM 953 O O . GLU A 1 117 ? -21.141 -13.560 27.726 1.00 95.44 117 GLU A O 1
ATOM 958 N N . GLN A 1 118 ? -22.265 -13.080 29.612 1.00 96.06 118 GLN A N 1
ATOM 959 C CA . GLN A 1 118 ? -21.070 -12.828 30.408 1.00 96.06 118 GLN A CA 1
ATOM 960 C C . GLN A 1 118 ? -20.505 -14.151 30.942 1.00 96.06 118 GLN A C 1
ATOM 962 O O . GLN A 1 118 ? -21.220 -14.962 31.528 1.00 96.06 118 GLN A O 1
ATOM 967 N N . LEU A 1 119 ? -19.215 -14.383 30.719 1.00 93.69 119 LEU A N 1
ATOM 968 C CA . LEU A 1 119 ? -18.458 -15.493 31.291 1.00 93.69 119 LEU A CA 1
ATOM 969 C C . LEU A 1 119 ? -18.071 -15.165 32.741 1.00 93.69 119 LEU A C 1
ATOM 971 O O . LEU A 1 119 ? -18.011 -14.001 33.137 1.00 93.69 119 LEU A O 1
ATOM 975 N N . SER A 1 120 ? -17.731 -16.187 33.530 1.00 94.00 120 SER A N 1
ATOM 976 C CA . SER A 1 120 ? -17.335 -16.035 34.942 1.00 94.00 120 SER A CA 1
ATOM 977 C C . SER A 1 120 ? -16.119 -15.124 35.164 1.00 94.00 120 SER A C 1
ATOM 979 O O . SER A 1 120 ? -15.952 -14.572 36.245 1.00 94.00 120 SER A O 1
ATOM 981 N N . ASN A 1 121 ? -15.283 -14.938 34.140 1.00 92.12 121 ASN A N 1
ATOM 982 C CA . ASN A 1 121 ? -14.112 -14.058 34.160 1.00 92.12 121 ASN A CA 1
ATOM 983 C C . ASN A 1 121 ? -14.428 -12.590 33.812 1.00 92.12 121 ASN A C 1
ATOM 985 O O . ASN A 1 121 ? -13.506 -11.795 33.653 1.00 92.12 121 ASN A O 1
ATOM 989 N N . GLY A 1 122 ? -15.705 -12.236 33.638 1.00 92.12 122 GLY A N 1
ATOM 990 C CA . GLY A 1 122 ? -16.145 -10.891 33.270 1.00 92.12 122 GLY A CA 1
ATOM 991 C C . GLY A 1 122 ? -16.092 -10.580 31.770 1.00 92.12 122 GLY A C 1
ATOM 992 O O . GLY A 1 122 ? -16.629 -9.549 31.369 1.00 92.12 122 GLY A O 1
ATOM 993 N N . ASN A 1 123 ? -15.521 -11.458 30.935 1.00 93.31 123 ASN A N 1
ATOM 994 C CA . ASN A 1 123 ? -15.518 -11.295 29.478 1.00 93.31 123 ASN A CA 1
ATOM 995 C C . ASN A 1 123 ? -16.851 -11.733 28.865 1.00 93.31 123 ASN A C 1
ATOM 997 O O . ASN A 1 123 ? -17.528 -12.617 29.382 1.00 93.31 123 ASN A O 1
ATOM 1001 N N . PHE A 1 124 ? -17.205 -11.171 27.713 1.00 96.56 124 PHE A N 1
ATOM 1002 C CA . PHE A 1 124 ? -18.404 -11.571 26.982 1.00 96.56 124 PHE A CA 1
ATOM 1003 C C . PHE A 1 124 ? -18.091 -12.689 25.986 1.00 96.56 124 PHE A C 1
ATOM 1005 O O . PHE A 1 124 ? -17.105 -12.637 25.247 1.00 96.56 124 PHE A O 1
ATOM 1012 N N . ARG A 1 125 ? -18.934 -13.722 25.958 1.00 97.12 125 ARG A N 1
ATOM 1013 C CA . ARG A 1 125 ? -18.880 -14.777 24.946 1.00 97.12 125 ARG A CA 1
ATOM 1014 C C . ARG A 1 125 ? -19.544 -14.279 23.665 1.00 97.12 125 ARG A C 1
ATOM 1016 O O . ARG A 1 125 ? -20.592 -13.645 23.718 1.00 97.12 125 ARG A O 1
ATOM 1023 N N . PHE A 1 126 ? -18.957 -14.611 22.517 1.00 97.69 126 PHE A N 1
ATOM 1024 C CA . PHE A 1 126 ? -19.621 -14.419 21.229 1.00 97.69 126 PHE A CA 1
ATOM 1025 C C . PHE A 1 126 ? -20.858 -15.313 21.140 1.00 97.69 126 PHE A C 1
ATOM 1027 O O . PHE A 1 126 ? -20.756 -16.541 21.220 1.00 97.69 126 PHE A O 1
ATOM 1034 N N . THR A 1 127 ? -22.012 -14.684 20.973 1.00 97.62 127 THR A N 1
ATOM 1035 C CA . THR A 1 127 ? -23.307 -15.342 20.816 1.00 97.62 127 THR A CA 1
ATOM 1036 C C . THR A 1 127 ? -23.598 -15.642 19.342 1.00 97.62 127 THR A C 1
ATOM 1038 O O . THR A 1 127 ? -22.885 -15.217 18.426 1.00 97.62 127 THR A O 1
ATOM 1041 N N . SER A 1 128 ? -24.682 -16.374 19.080 1.00 95.94 128 SER A N 1
ATOM 1042 C CA . SER A 1 128 ? -25.203 -16.521 17.718 1.00 95.94 128 SER A CA 1
ATOM 1043 C C . SER A 1 128 ? -25.674 -15.182 17.130 1.00 95.94 128 SER A C 1
ATOM 1045 O O . SER A 1 128 ? -25.543 -14.992 15.919 1.00 95.94 128 SER A O 1
ATOM 1047 N N . GLU A 1 129 ? -26.147 -14.241 17.961 1.00 96.62 129 GLU A N 1
ATOM 1048 C CA . GLU A 1 129 ? -26.507 -12.880 17.536 1.00 96.62 129 GLU A CA 1
ATOM 1049 C C . GLU A 1 129 ? -25.285 -12.106 17.041 1.00 96.62 129 GLU A C 1
ATOM 1051 O O . GLU A 1 129 ? -25.350 -11.507 15.970 1.00 96.62 129 GLU A O 1
ATOM 1056 N N . ASP A 1 130 ? -24.153 -12.186 17.749 1.00 97.19 130 ASP A N 1
ATOM 1057 C CA . ASP A 1 130 ? -22.899 -11.548 17.327 1.00 97.19 130 ASP A CA 1
ATOM 1058 C C . ASP A 1 130 ? -22.420 -12.100 15.976 1.00 97.19 130 ASP A C 1
ATOM 1060 O O . ASP A 1 130 ? -22.021 -11.348 15.084 1.00 97.19 130 ASP A O 1
ATOM 1064 N N . SER A 1 131 ? -22.502 -13.426 15.796 1.00 96.19 131 SER A N 1
ATOM 1065 C CA . SER A 1 131 ? -22.153 -14.062 14.524 1.00 96.19 131 SER A CA 1
ATOM 1066 C C . SER A 1 131 ? -23.076 -13.602 13.400 1.00 96.19 131 SER A C 1
ATOM 1068 O O . SER A 1 131 ? -22.594 -13.287 12.317 1.00 96.19 131 SER A O 1
ATOM 1070 N N . LYS A 1 132 ? -24.390 -13.538 13.641 1.00 95.94 132 LYS A N 1
ATOM 1071 C CA . LYS A 1 132 ? -25.360 -13.065 12.649 1.00 95.94 132 LYS A CA 1
ATOM 1072 C C . LYS A 1 132 ? -25.105 -11.601 12.280 1.00 95.94 132 LYS A C 1
ATOM 1074 O O . LYS A 1 132 ? -24.987 -11.295 11.097 1.00 95.94 132 LYS A O 1
ATOM 1079 N N . PHE A 1 133 ? -24.942 -10.736 13.280 1.00 96.44 133 PHE A N 1
ATOM 1080 C CA . PHE A 1 133 ? -24.656 -9.316 13.095 1.00 96.44 133 PHE A CA 1
ATOM 1081 C C . PHE A 1 133 ? -23.402 -9.095 12.247 1.00 96.44 133 PHE A C 1
ATOM 1083 O O . PHE A 1 133 ? -23.456 -8.358 11.270 1.00 96.44 133 PHE A O 1
ATOM 1090 N N . MET A 1 134 ? -22.304 -9.797 12.546 1.00 96.31 134 MET A N 1
ATOM 1091 C CA . MET A 1 134 ? -21.072 -9.733 11.755 1.00 96.31 134 MET A CA 1
ATOM 1092 C C . MET A 1 134 ? -21.310 -10.069 10.274 1.00 96.31 134 MET A C 1
ATOM 1094 O O . MET A 1 134 ? -20.836 -9.350 9.399 1.00 96.31 134 MET A O 1
ATOM 1098 N N . LYS A 1 135 ? -22.054 -11.143 9.977 1.00 95.25 135 LYS A N 1
ATOM 1099 C CA . LYS A 1 135 ? -22.339 -11.568 8.594 1.00 95.25 135 LYS A CA 1
ATOM 1100 C C . LYS A 1 135 ? -23.186 -10.543 7.846 1.00 95.25 135 LYS A C 1
ATOM 1102 O O . LYS A 1 135 ? -22.872 -10.195 6.709 1.00 95.25 135 LYS A O 1
ATOM 1107 N N . ASP A 1 136 ? -24.243 -10.060 8.491 1.00 95.25 136 ASP A N 1
ATOM 1108 C CA . ASP A 1 136 ? -25.140 -9.066 7.906 1.00 95.25 136 ASP A CA 1
ATOM 1109 C C . ASP A 1 136 ? -24.417 -7.723 7.717 1.00 95.25 136 ASP A C 1
ATOM 1111 O O . ASP A 1 136 ? -24.634 -7.041 6.716 1.00 95.25 136 ASP A O 1
ATOM 1115 N N . TYR A 1 137 ? -23.490 -7.377 8.617 1.00 95.06 137 TYR A N 1
ATOM 1116 C CA . TYR A 1 137 ? -22.668 -6.172 8.515 1.00 95.06 137 TYR A CA 1
ATOM 1117 C C . TYR A 1 137 ? -21.673 -6.241 7.357 1.00 95.06 137 TYR A C 1
ATOM 1119 O O . TYR A 1 137 ? -21.548 -5.279 6.604 1.00 95.06 137 TYR A O 1
ATOM 1127 N N . ILE A 1 138 ? -21.016 -7.388 7.154 1.00 93.81 138 ILE A N 1
ATOM 1128 C CA . ILE A 1 138 ? -20.132 -7.604 5.998 1.00 93.81 138 ILE A CA 1
ATOM 1129 C C . ILE A 1 138 ? -20.921 -7.448 4.695 1.00 93.81 138 ILE A C 1
ATOM 1131 O O . ILE A 1 138 ? -20.496 -6.702 3.818 1.00 93.81 138 ILE A O 1
ATOM 1135 N N . ARG A 1 139 ? -22.108 -8.064 4.589 1.00 92.44 139 ARG A N 1
ATOM 1136 C CA . ARG A 1 139 ? -22.991 -7.896 3.420 1.00 92.44 139 ARG A CA 1
ATOM 1137 C C . ARG A 1 139 ? -23.370 -6.439 3.181 1.00 92.44 139 ARG A C 1
ATOM 1139 O O . ARG A 1 139 ? -23.309 -5.977 2.045 1.00 92.44 139 ARG A O 1
ATOM 1146 N N . TYR A 1 140 ? -23.753 -5.731 4.242 1.00 93.06 140 TYR A N 1
ATOM 1147 C CA . TYR A 1 140 ? -24.090 -4.311 4.182 1.00 93.06 140 TYR A CA 1
ATOM 1148 C C . TYR A 1 140 ? -22.909 -3.478 3.656 1.00 93.06 140 TYR A C 1
ATOM 1150 O O . TYR A 1 140 ? -23.076 -2.730 2.698 1.00 93.06 140 TYR A O 1
ATOM 1158 N N . ARG A 1 141 ? -21.700 -3.667 4.202 1.00 91.75 141 ARG A N 1
ATOM 1159 C CA . ARG A 1 141 ? -20.507 -2.907 3.792 1.00 91.75 141 ARG A CA 1
ATOM 1160 C C . ARG A 1 141 ? -20.018 -3.261 2.389 1.00 91.75 141 ARG A C 1
ATOM 1162 O O . ARG A 1 141 ? -19.585 -2.368 1.668 1.00 91.75 141 ARG A O 1
ATOM 1169 N N . CYS A 1 142 ? -20.127 -4.519 1.961 1.00 87.81 142 CYS A N 1
ATOM 1170 C CA . CYS A 1 142 ? -19.769 -4.907 0.594 1.00 87.81 142 CYS A CA 1
ATOM 1171 C C . CYS A 1 142 ? -20.608 -4.173 -0.463 1.00 87.81 142 CYS A C 1
ATOM 1173 O O . CYS A 1 142 ? -20.075 -3.840 -1.514 1.00 87.81 142 CYS A O 1
ATOM 1175 N N . ARG A 1 143 ? -21.878 -3.851 -0.174 1.00 86.56 143 ARG A N 1
ATOM 1176 C CA . ARG A 1 143 ? -22.726 -3.035 -1.067 1.00 86.56 143 ARG A CA 1
ATOM 1177 C C . ARG A 1 143 ? -22.274 -1.578 -1.181 1.00 86.56 143 ARG A C 1
ATOM 1179 O O . ARG A 1 143 ? -22.568 -0.937 -2.179 1.00 86.56 143 ARG A O 1
ATOM 1186 N N . GLU A 1 144 ? -21.540 -1.063 -0.199 1.00 85.31 144 GLU A N 1
ATOM 1187 C CA . GLU A 1 144 ? -21.010 0.308 -0.187 1.00 85.31 144 GLU A CA 1
ATOM 1188 C C . GLU A 1 144 ? -19.572 0.403 -0.748 1.00 85.31 144 GLU A C 1
ATOM 1190 O O . GLU A 1 144 ? -18.857 1.355 -0.441 1.00 85.31 144 GLU A O 1
ATOM 1195 N N . ASN A 1 145 ? -19.121 -0.574 -1.551 1.00 70.69 145 ASN A N 1
ATOM 1196 C CA . ASN A 1 145 ? -17.759 -0.648 -2.116 1.00 70.69 145 ASN A CA 1
ATOM 1197 C C . ASN A 1 145 ? -16.634 -0.696 -1.066 1.00 70.69 145 ASN A C 1
ATOM 1199 O O . ASN A 1 145 ? -15.531 -0.183 -1.268 1.00 70.69 145 ASN A O 1
ATOM 1203 N N . PHE A 1 146 ? -16.898 -1.305 0.088 1.00 75.75 146 PHE A N 1
ATOM 1204 C CA . PHE A 1 146 ? -15.931 -1.332 1.175 1.00 75.75 146 PHE A CA 1
ATOM 1205 C C . PHE A 1 146 ? -14.785 -2.343 0.963 1.00 75.75 146 PHE A C 1
ATOM 1207 O O . PHE A 1 146 ? -14.988 -3.462 0.492 1.00 75.75 146 PHE A O 1
ATOM 1214 N N . SER A 1 147 ? -13.568 -1.966 1.383 1.00 66.12 147 SER A N 1
ATOM 1215 C CA . SER A 1 147 ? -12.364 -2.807 1.285 1.00 66.12 147 SER A CA 1
ATOM 1216 C C . SER A 1 147 ? -12.474 -4.097 2.120 1.00 66.12 147 SER A C 1
ATOM 1218 O O . SER A 1 147 ? -12.940 -4.056 3.256 1.00 66.12 147 SER A O 1
ATOM 1220 N N . ARG A 1 148 ? -11.928 -5.229 1.648 1.00 77.75 148 ARG A N 1
ATOM 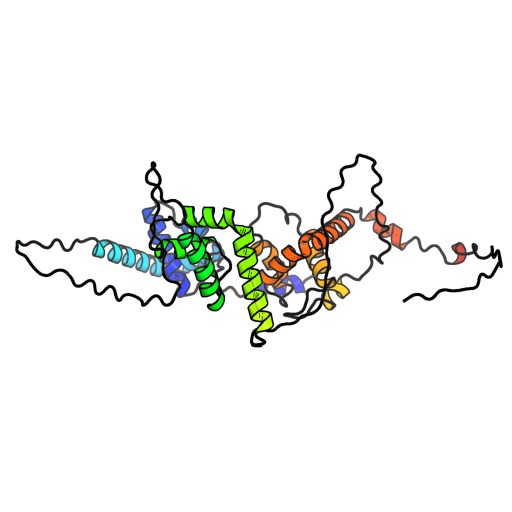1221 C CA . ARG A 1 148 ? -11.862 -6.518 2.389 1.00 77.75 148 ARG A CA 1
ATOM 1222 C C . ARG A 1 148 ? -10.997 -6.491 3.673 1.00 77.75 148 ARG A C 1
ATOM 1224 O O . ARG A 1 148 ? -10.660 -7.540 4.222 1.00 77.75 148 ARG A O 1
ATOM 1231 N N . ASN A 1 149 ? -10.609 -5.322 4.187 1.00 88.25 149 ASN A N 1
ATOM 1232 C CA . ASN A 1 149 ? -9.738 -5.225 5.354 1.00 88.25 149 ASN A CA 1
ATOM 1233 C C . ASN A 1 149 ? -10.473 -5.593 6.660 1.00 88.25 149 ASN A C 1
ATOM 1235 O O . ASN A 1 149 ? -11.219 -4.797 7.238 1.00 88.25 149 ASN A O 1
ATOM 1239 N N . LYS A 1 150 ? -10.176 -6.792 7.180 1.00 90.00 150 LYS A N 1
ATOM 1240 C CA . LYS A 1 150 ? -10.705 -7.328 8.448 1.00 90.00 150 LYS A CA 1
ATOM 1241 C C . LYS A 1 150 ? -10.428 -6.416 9.653 1.00 90.00 150 LYS A C 1
ATOM 1243 O O . LYS A 1 150 ? -11.218 -6.391 10.593 1.00 90.00 150 LYS A O 1
ATOM 1248 N N . SER A 1 151 ? -9.325 -5.660 9.655 1.00 92.69 151 SER A N 1
ATOM 1249 C CA . SER A 1 151 ? -8.976 -4.758 10.765 1.00 92.69 151 SER A CA 1
ATOM 1250 C C . SER A 1 151 ? -9.935 -3.572 10.862 1.00 92.69 151 SER A C 1
ATOM 1252 O O . SER A 1 151 ? -10.349 -3.204 11.963 1.00 92.69 151 SER A O 1
ATOM 1254 N N . THR A 1 152 ? -10.315 -3.012 9.713 1.00 92.50 152 THR A N 1
ATOM 1255 C CA . THR A 1 152 ? -11.264 -1.899 9.632 1.00 92.50 152 THR A CA 1
ATOM 1256 C C . THR A 1 152 ? -12.677 -2.374 9.979 1.00 92.50 152 THR A C 1
ATOM 1258 O O . THR A 1 152 ? -13.336 -1.741 10.800 1.00 92.50 152 THR A O 1
ATOM 1261 N N . LEU A 1 153 ? -13.090 -3.555 9.492 1.00 93.56 153 LEU A N 1
ATOM 1262 C CA . LEU A 1 153 ? -14.356 -4.187 9.903 1.00 93.56 153 LEU A CA 1
ATOM 1263 C C . LEU A 1 153 ? -14.420 -4.418 11.416 1.00 93.56 153 LEU A C 1
ATOM 1265 O O . LEU A 1 153 ? -15.432 -4.125 12.042 1.00 93.56 153 LEU A O 1
ATOM 1269 N N . ALA A 1 154 ? -13.337 -4.913 12.025 1.00 96.06 154 ALA A N 1
ATOM 1270 C CA . ALA A 1 154 ? -13.293 -5.165 13.466 1.00 96.06 154 ALA A CA 1
ATOM 1271 C C . ALA A 1 154 ? -13.472 -3.879 14.283 1.00 96.06 154 ALA A C 1
ATOM 1273 O O . ALA A 1 154 ? -14.063 -3.899 15.362 1.00 96.06 154 ALA A O 1
ATOM 1274 N N . GLU A 1 155 ? -12.930 -2.766 13.788 1.00 95.56 155 GLU A N 1
ATOM 1275 C CA . GLU A 1 155 ? -13.076 -1.465 14.428 1.00 95.56 155 GLU A CA 1
ATOM 1276 C C . GLU A 1 155 ? -14.516 -0.965 14.352 1.00 95.56 155 GLU A C 1
ATOM 1278 O O . GLU A 1 155 ? -15.075 -0.569 15.373 1.00 95.56 155 GLU A O 1
ATOM 1283 N N . GLU A 1 156 ? -15.130 -1.028 13.173 1.00 94.50 156 GLU A N 1
ATOM 1284 C CA . GLU A 1 156 ? -16.524 -0.631 12.973 1.00 94.50 156 GLU A CA 1
ATOM 1285 C C . GLU A 1 156 ? -17.479 -1.495 13.800 1.00 94.50 156 GLU A C 1
ATOM 1287 O O . GLU A 1 156 ? -18.290 -0.960 14.553 1.00 94.50 156 GLU A O 1
ATOM 1292 N N . LEU A 1 157 ? -17.315 -2.820 13.769 1.00 95.94 157 LEU A N 1
ATOM 1293 C CA . LEU A 1 157 ? -18.103 -3.741 14.590 1.00 95.94 157 LEU A CA 1
ATOM 1294 C C . LEU A 1 157 ? -17.985 -3.414 16.082 1.00 95.94 157 LEU A C 1
ATOM 1296 O O . LEU A 1 157 ? -18.995 -3.417 16.778 1.00 95.94 157 LEU A O 1
ATOM 1300 N N . SER A 1 158 ? -16.793 -3.057 16.572 1.00 96.88 158 SER A N 1
ATOM 1301 C CA . SER A 1 158 ? -16.615 -2.677 17.981 1.00 96.88 158 SER A CA 1
ATOM 1302 C C . SER A 1 158 ? -17.310 -1.365 18.367 1.00 96.88 158 SER A C 1
ATOM 1304 O O . SER A 1 158 ? -17.625 -1.171 19.537 1.00 96.88 158 SER A O 1
ATOM 1306 N N . LYS A 1 159 ? -17.597 -0.475 17.405 1.00 95.12 159 LYS A N 1
ATOM 1307 C CA . LYS A 1 159 ? -18.388 0.744 17.654 1.00 95.12 159 LYS A CA 1
ATOM 1308 C C . LYS A 1 159 ? -19.872 0.415 17.836 1.00 95.12 159 LYS A C 1
ATOM 1310 O O . LYS A 1 159 ? -20.520 1.019 18.684 1.00 95.12 159 LYS A O 1
ATOM 1315 N N . TYR A 1 160 ? -20.394 -0.547 17.071 1.00 94.81 160 TYR A N 1
ATOM 1316 C CA . TYR A 1 160 ? -21.807 -0.955 17.125 1.00 94.81 160 TYR A CA 1
ATOM 1317 C C . TYR A 1 160 ? -22.105 -2.034 18.176 1.00 94.81 160 TYR A C 1
ATOM 1319 O O . TYR A 1 160 ? -23.229 -2.120 18.663 1.00 94.81 160 TYR A O 1
ATOM 1327 N N . ALA A 1 161 ? -21.107 -2.837 18.540 1.00 95.69 161 ALA A N 1
ATOM 1328 C CA . ALA A 1 161 ? -21.183 -3.907 19.530 1.00 95.69 161 ALA A CA 1
ATOM 1329 C C . ALA A 1 161 ? -20.025 -3.769 20.544 1.00 95.69 161 ALA A C 1
ATOM 1331 O O . ALA A 1 161 ? -19.064 -4.548 20.501 1.00 95.69 161 ALA A O 1
ATOM 1332 N N . PRO A 1 162 ? -20.081 -2.759 21.440 1.00 96.12 162 PRO A N 1
ATOM 1333 C CA . PRO A 1 162 ? -18.963 -2.375 22.307 1.00 96.12 162 PRO A CA 1
ATOM 1334 C C . PRO A 1 162 ? -18.652 -3.378 23.425 1.00 96.12 162 PRO A C 1
ATOM 1336 O O . PRO A 1 162 ? -17.619 -3.259 24.081 1.00 96.12 162 PRO A O 1
ATOM 1339 N N . HIS A 1 163 ? -19.505 -4.383 23.647 1.00 95.44 163 HIS A N 1
ATOM 1340 C CA . HIS A 1 163 ? -19.221 -5.502 24.555 1.00 95.44 163 HIS A CA 1
ATOM 1341 C C . HIS A 1 163 ? -18.090 -6.409 24.054 1.00 95.44 163 HIS A C 1
ATOM 1343 O O . HIS A 1 163 ? -17.493 -7.128 24.852 1.00 95.44 163 HIS A O 1
ATOM 1349 N N . HIS A 1 164 ? -17.748 -6.340 22.763 1.00 97.25 164 HIS A N 1
ATOM 1350 C CA . HIS A 1 164 ? -16.582 -7.003 22.184 1.00 97.25 164 HIS A CA 1
ATOM 1351 C C . HIS A 1 164 ? -15.584 -5.959 21.677 1.00 97.25 164 HIS A C 1
ATOM 1353 O O . HIS A 1 164 ? -15.902 -5.097 20.859 1.00 97.25 164 HIS A O 1
ATOM 1359 N N . SER A 1 165 ? -14.335 -6.045 22.133 1.00 97.12 165 SER A N 1
ATOM 1360 C CA . SER A 1 165 ? -13.281 -5.129 21.683 1.00 97.12 165 SER A CA 1
ATOM 1361 C C . SER A 1 165 ? -12.895 -5.366 20.215 1.00 97.12 165 SER A C 1
ATOM 1363 O O . SER A 1 165 ? -13.079 -6.459 19.675 1.00 97.12 165 SER A O 1
ATOM 1365 N N . LYS A 1 166 ? -12.252 -4.377 19.573 1.00 97.50 166 LYS A N 1
ATOM 1366 C CA . LYS A 1 166 ? -11.667 -4.523 18.221 1.00 97.50 166 LYS A CA 1
ATOM 1367 C C . LYS A 1 166 ? -10.774 -5.767 18.106 1.00 97.50 166 LYS A C 1
ATOM 1369 O O . LYS A 1 166 ? -10.796 -6.466 17.096 1.00 97.50 166 LYS A O 1
ATOM 1374 N N . ALA A 1 167 ? -9.977 -6.058 19.136 1.00 96.81 167 ALA A N 1
ATOM 1375 C CA . ALA A 1 167 ? -9.117 -7.240 19.153 1.00 96.81 167 ALA A CA 1
ATOM 1376 C C . ALA A 1 167 ? -9.928 -8.543 19.238 1.00 96.81 167 ALA A C 1
ATOM 1378 O O . ALA A 1 167 ? -9.624 -9.493 18.517 1.00 96.81 167 ALA A O 1
ATOM 1379 N N . ALA A 1 168 ? -10.984 -8.570 20.059 1.00 97.38 168 ALA A N 1
ATOM 1380 C CA . ALA A 1 168 ? -11.882 -9.716 20.165 1.00 97.38 168 ALA A CA 1
ATOM 1381 C C . ALA A 1 168 ? -12.580 -10.005 18.826 1.00 97.38 168 ALA A C 1
ATOM 1383 O O . ALA A 1 168 ? -12.554 -11.147 18.370 1.00 97.38 168 ALA A O 1
ATOM 1384 N N . TRP A 1 169 ? -13.109 -8.976 18.154 1.00 97.75 169 TRP A N 1
ATOM 1385 C CA . TRP A 1 169 ? -13.719 -9.102 16.826 1.00 97.75 169 TRP A CA 1
ATOM 1386 C C . TRP A 1 169 ? -12.744 -9.619 15.771 1.00 97.75 169 TRP A C 1
ATOM 1388 O O . TRP A 1 169 ? -13.087 -10.516 15.005 1.00 97.75 169 TRP A O 1
ATOM 1398 N N . ARG A 1 170 ? -11.508 -9.108 15.749 1.00 97.12 170 ARG A N 1
ATOM 1399 C CA . ARG A 1 170 ? -10.478 -9.574 14.809 1.00 97.12 170 ARG A CA 1
ATOM 1400 C C . ARG A 1 170 ? -10.161 -11.056 15.004 1.00 97.12 170 ARG A C 1
ATOM 1402 O O . ARG A 1 170 ? -10.126 -11.805 14.034 1.00 97.12 170 ARG A O 1
ATOM 1409 N N . ASN A 1 171 ? -9.992 -11.481 16.256 1.00 96.75 171 ASN A N 1
ATOM 1410 C CA . ASN A 1 171 ? -9.744 -12.882 16.594 1.00 96.75 171 ASN A CA 1
ATOM 1411 C C . ASN A 1 171 ? -10.952 -13.768 16.253 1.00 96.75 171 ASN A C 1
ATOM 1413 O O . ASN A 1 171 ? -10.785 -14.871 15.736 1.00 96.75 171 ASN A O 1
ATOM 1417 N N . PHE A 1 172 ? -12.171 -13.289 16.517 1.00 97.38 172 PHE A N 1
ATOM 1418 C CA . PHE A 1 172 ? -13.402 -13.997 16.172 1.00 97.38 172 PHE A CA 1
ATOM 1419 C C . PHE A 1 172 ? -13.556 -14.176 14.659 1.00 97.38 172 PHE A C 1
ATOM 1421 O O . PHE A 1 172 ? -13.908 -15.267 14.210 1.00 97.38 172 PHE A O 1
ATOM 1428 N N . MET A 1 173 ? -13.232 -13.144 13.878 1.00 96.38 173 MET A N 1
ATOM 1429 C CA . MET A 1 173 ? -13.222 -13.212 12.419 1.00 96.38 173 MET A CA 1
ATOM 1430 C C . MET A 1 173 ? -12.145 -14.158 11.890 1.00 96.38 173 MET A C 1
ATOM 1432 O O . MET A 1 173 ? -12.448 -14.956 11.015 1.00 96.38 173 MET A O 1
ATOM 1436 N N . GLY A 1 174 ? -10.931 -14.142 12.452 1.00 94.94 174 GLY A N 1
ATOM 1437 C CA . GLY A 1 174 ? -9.875 -15.092 12.075 1.00 94.94 174 GLY A CA 1
ATOM 1438 C C . GLY A 1 174 ? -10.292 -16.550 12.296 1.00 94.94 174 GLY A C 1
ATOM 1439 O O . GLY A 1 174 ? -10.114 -17.392 11.429 1.00 94.94 174 GLY A O 1
ATOM 1440 N N . ARG A 1 175 ? -10.972 -16.849 13.411 1.00 96.38 175 ARG A N 1
ATOM 1441 C CA . ARG A 1 175 ? -11.521 -18.197 13.671 1.00 96.38 175 ARG A CA 1
ATOM 1442 C C . ARG A 1 175 ? -12.684 -18.589 12.755 1.00 96.38 175 ARG A C 1
ATOM 1444 O O . ARG A 1 175 ? -13.038 -19.761 12.696 1.00 96.38 175 ARG A O 1
ATOM 1451 N N . ASN A 1 176 ? -13.327 -17.623 12.101 1.00 95.31 176 ASN A N 1
ATOM 1452 C CA . ASN A 1 176 ? -14.448 -17.840 11.187 1.00 95.31 176 ASN A CA 1
ATOM 1453 C C . ASN A 1 176 ? -14.087 -17.419 9.751 1.00 95.31 176 ASN A C 1
ATOM 1455 O O . ASN A 1 176 ? -14.981 -17.055 8.990 1.00 95.31 176 ASN A O 1
ATOM 1459 N N . GLU A 1 177 ? -12.804 -17.471 9.383 1.00 92.81 177 GLU A N 1
ATOM 1460 C CA . GLU A 1 177 ? -12.288 -17.002 8.093 1.00 92.81 177 GLU A CA 1
ATOM 1461 C C . GLU A 1 177 ? -12.993 -17.662 6.909 1.00 92.81 177 GLU A C 1
ATOM 1463 O O . GLU A 1 177 ? -13.613 -16.953 6.123 1.00 92.81 177 GLU A O 1
ATOM 1468 N N . ALA A 1 178 ? -13.070 -18.994 6.886 1.00 93.00 178 ALA A N 1
ATOM 1469 C CA . ALA A 1 178 ? -13.773 -19.732 5.835 1.00 93.00 178 ALA A CA 1
ATOM 1470 C C . ALA A 1 178 ? -15.254 -19.323 5.684 1.00 93.00 178 ALA A C 1
ATOM 1472 O O . ALA A 1 178 ? -15.797 -19.275 4.585 1.00 93.00 178 ALA A O 1
ATOM 1473 N N . LYS A 1 179 ? -15.937 -18.979 6.788 1.00 92.75 179 LYS A N 1
ATOM 1474 C CA . LYS A 1 179 ? -17.328 -18.492 6.724 1.00 92.75 179 LYS A CA 1
ATOM 1475 C C . LYS A 1 179 ? -17.407 -17.077 6.160 1.00 92.75 179 LYS A C 1
ATOM 1477 O O . LYS A 1 179 ? -18.408 -16.742 5.539 1.00 92.75 179 LYS A O 1
ATOM 1482 N N . ILE A 1 180 ? -16.411 -16.238 6.438 1.00 92.19 180 ILE A N 1
ATOM 1483 C CA . ILE A 1 180 ? -16.328 -14.873 5.911 1.00 92.19 180 ILE A CA 1
ATOM 1484 C C . ILE A 1 180 ? -16.035 -14.920 4.415 1.00 92.19 180 ILE A C 1
ATOM 1486 O O . ILE A 1 180 ? -16.732 -14.251 3.662 1.00 92.19 180 ILE A O 1
ATOM 1490 N N . GLU A 1 181 ? -15.075 -15.737 3.990 1.00 90.19 181 GLU A N 1
ATOM 1491 C CA . GLU A 1 181 ? -14.748 -15.963 2.577 1.00 90.19 181 GLU A CA 1
ATOM 1492 C C . GLU A 1 181 ? -15.961 -16.490 1.819 1.00 90.19 181 GLU A C 1
ATOM 1494 O O . GLU A 1 181 ? -16.405 -15.841 0.882 1.00 90.19 181 GLU A O 1
ATOM 1499 N N . SER A 1 182 ? -16.628 -17.523 2.340 1.00 94.31 182 SER A N 1
ATOM 1500 C CA . SER A 1 182 ? -17.878 -18.029 1.762 1.00 94.31 182 SER A CA 1
ATOM 1501 C C . SER A 1 182 ? -18.966 -16.952 1.610 1.00 94.31 182 SER A C 1
ATOM 1503 O O . SER A 1 182 ? -19.720 -16.968 0.639 1.00 94.31 182 SER A O 1
ATOM 1505 N N . ILE A 1 183 ? -19.067 -15.993 2.539 1.00 92.75 183 ILE A N 1
ATOM 1506 C CA . ILE A 1 183 ? -20.013 -14.870 2.416 1.00 92.75 183 ILE A CA 1
ATOM 1507 C C . ILE A 1 183 ? -19.567 -13.887 1.338 1.00 92.75 183 ILE A C 1
ATOM 1509 O O . ILE A 1 183 ? -20.411 -13.415 0.582 1.00 92.75 183 ILE A O 1
ATOM 1513 N N . LEU A 1 184 ? -18.275 -13.564 1.272 1.00 89.25 184 LEU A N 1
ATOM 1514 C CA . LEU A 1 184 ? -17.724 -12.681 0.246 1.00 89.25 184 LEU A CA 1
ATOM 1515 C C . LEU A 1 184 ? -17.900 -13.286 -1.151 1.00 89.25 184 LEU A C 1
ATOM 1517 O O . LEU A 1 184 ? -18.324 -12.574 -2.058 1.00 89.25 184 LEU A O 1
ATOM 1521 N N . ASP A 1 185 ? -17.667 -14.588 -1.295 1.00 89.44 185 ASP A N 1
ATOM 1522 C CA . ASP A 1 185 ? -17.864 -15.329 -2.541 1.00 89.44 185 ASP A CA 1
ATOM 1523 C C . ASP A 1 185 ? -19.342 -15.386 -2.922 1.00 89.44 185 ASP A C 1
ATOM 1525 O O . ASP A 1 185 ? -19.694 -15.155 -4.077 1.00 89.44 185 ASP A O 1
ATOM 1529 N N . ALA A 1 186 ? -20.234 -15.613 -1.951 1.00 92.69 186 ALA A N 1
ATOM 1530 C CA . ALA A 1 186 ? -21.675 -15.581 -2.187 1.00 92.69 186 ALA A CA 1
ATOM 1531 C C . ALA A 1 186 ? -22.150 -14.196 -2.657 1.00 92.69 186 ALA A C 1
ATOM 1533 O O . ALA A 1 186 ? -22.935 -14.117 -3.598 1.00 92.69 186 ALA A O 1
ATOM 1534 N N . ILE A 1 187 ? -21.654 -13.108 -2.054 1.00 89.50 187 ILE A N 1
ATOM 1535 C CA . ILE A 1 187 ? -21.959 -11.736 -2.493 1.00 89.50 187 ILE A CA 1
ATOM 1536 C C . ILE A 1 187 ? -21.423 -11.505 -3.910 1.00 89.50 187 ILE A C 1
ATOM 1538 O O . ILE A 1 187 ? -22.139 -10.983 -4.758 1.00 89.50 187 ILE A O 1
ATOM 1542 N N . GLN A 1 188 ? -20.189 -11.927 -4.192 1.00 85.88 188 GLN A N 1
ATOM 1543 C CA . GLN A 1 188 ? -19.587 -11.784 -5.518 1.00 85.88 188 GLN A CA 1
ATOM 1544 C C . GLN A 1 188 ? -20.360 -12.582 -6.582 1.00 85.88 188 GLN A C 1
ATOM 1546 O O . GLN A 1 188 ? -20.573 -12.095 -7.692 1.00 85.88 188 GLN A O 1
ATOM 1551 N N . ALA A 1 189 ? -20.843 -13.778 -6.243 1.00 88.94 189 ALA A N 1
ATOM 1552 C CA . ALA A 1 189 ? -21.705 -14.578 -7.105 1.00 88.94 189 ALA A CA 1
ATOM 1553 C C . ALA A 1 189 ? -23.097 -13.949 -7.297 1.00 88.94 189 ALA A C 1
ATOM 1555 O O . ALA A 1 189 ? -23.638 -14.004 -8.400 1.00 88.94 189 ALA A O 1
ATOM 1556 N N . GLU A 1 190 ? -23.681 -13.336 -6.260 1.00 89.50 190 GLU A N 1
ATOM 1557 C CA . GLU A 1 190 ? -24.925 -12.561 -6.379 1.00 89.50 190 GLU A CA 1
ATOM 1558 C C . GLU A 1 190 ? -24.757 -11.383 -7.344 1.00 89.50 190 GLU A C 1
ATOM 1560 O O . GLU A 1 190 ? -25.629 -11.160 -8.181 1.00 89.50 190 GLU A O 1
ATOM 1565 N N . TRP A 1 191 ? -23.626 -10.678 -7.280 1.00 85.94 191 TRP A N 1
ATOM 1566 C CA . TRP A 1 191 ? -23.329 -9.556 -8.174 1.00 85.94 191 TRP A CA 1
ATOM 1567 C C . TRP A 1 191 ? -23.167 -10.016 -9.623 1.00 85.94 191 TRP A C 1
ATOM 1569 O O . TRP A 1 191 ? -23.724 -9.399 -10.523 1.00 85.94 191 TRP A O 1
ATOM 1579 N N . ARG A 1 192 ? -22.494 -11.153 -9.852 1.00 84.06 192 ARG A N 1
ATOM 1580 C CA . ARG A 1 192 ? -22.423 -11.779 -11.185 1.00 84.06 192 ARG A CA 1
ATOM 1581 C C . ARG A 1 192 ? -23.811 -12.140 -11.728 1.00 84.06 192 ARG A C 1
ATOM 1583 O O . ARG A 1 192 ? -24.074 -11.963 -12.910 1.00 84.06 192 ARG A O 1
ATOM 1590 N N . LYS A 1 193 ? -24.713 -12.632 -10.872 1.00 88.31 193 LYS A N 1
ATOM 1591 C CA . LYS A 1 193 ? -26.071 -13.043 -11.269 1.00 88.31 193 LYS A CA 1
ATOM 1592 C C . LYS A 1 193 ? -27.027 -11.883 -11.513 1.00 88.31 193 LYS A C 1
ATOM 1594 O O . LYS A 1 193 ? -27.954 -12.055 -12.299 1.00 88.31 193 LYS A O 1
ATOM 1599 N N . SER A 1 194 ? -26.868 -10.744 -10.833 1.00 84.06 194 SER A N 1
ATOM 1600 C CA . SER A 1 194 ? -27.838 -9.650 -10.964 1.00 84.06 194 SER A CA 1
ATOM 1601 C C . SER A 1 194 ? -27.782 -8.959 -12.325 1.00 84.06 194 SER A C 1
ATOM 1603 O O . SER A 1 194 ? -28.687 -8.183 -12.617 1.00 84.06 194 SER A O 1
ATOM 1605 N N . GLY A 1 195 ? -26.766 -9.239 -13.154 1.00 60.16 195 GLY A N 1
ATOM 1606 C CA . GLY A 1 195 ? -26.668 -8.717 -14.520 1.00 60.16 195 GLY A CA 1
ATOM 1607 C C . GLY A 1 195 ? -26.669 -7.188 -14.594 1.00 60.16 195 GLY A C 1
ATOM 1608 O O . GLY A 1 195 ? -26.907 -6.635 -15.663 1.00 60.16 195 GLY A O 1
ATOM 1609 N N . ASP A 1 196 ? -26.432 -6.507 -13.467 1.00 49.16 196 ASP A N 1
ATOM 1610 C CA . ASP A 1 196 ? -26.330 -5.055 -13.404 1.00 49.16 196 ASP A CA 1
ATOM 1611 C C . ASP A 1 196 ? -24.899 -4.687 -13.796 1.00 49.16 196 ASP A C 1
ATOM 1613 O O . ASP A 1 196 ? -23.970 -4.625 -12.986 1.00 49.16 196 ASP A O 1
ATOM 1617 N N . VAL A 1 197 ? -24.708 -4.597 -15.109 1.00 47.06 197 VAL A N 1
ATOM 1618 C CA . VAL A 1 197 ? -23.433 -4.309 -15.754 1.00 47.06 197 VAL A CA 1
ATOM 1619 C C . VAL A 1 197 ? -23.080 -2.846 -15.488 1.00 47.06 197 VAL A C 1
ATOM 1621 O O . VAL A 1 197 ? -23.468 -1.953 -16.235 1.00 47.06 197 VAL A O 1
ATOM 1624 N N . CYS A 1 198 ? -22.329 -2.579 -14.419 1.00 43.09 198 CYS A N 1
ATOM 1625 C CA . CYS A 1 198 ? -21.603 -1.311 -14.286 1.00 43.09 198 CYS A CA 1
ATOM 1626 C C . CYS A 1 198 ? -20.203 -1.450 -13.662 1.00 43.09 198 CYS A C 1
ATOM 1628 O O . CYS A 1 198 ? -19.621 -0.469 -13.199 1.00 43.09 198 CYS A O 1
ATOM 1630 N N . PHE A 1 199 ? -19.611 -2.644 -13.689 1.00 42.91 199 PHE A N 1
ATOM 1631 C CA . PHE A 1 199 ? -18.175 -2.787 -13.459 1.00 42.91 199 PHE A CA 1
ATOM 1632 C C . PHE A 1 199 ? -17.601 -3.735 -14.504 1.00 42.91 199 PHE A C 1
ATOM 1634 O O . PHE A 1 199 ? -17.967 -4.906 -14.532 1.00 42.91 199 PHE A O 1
ATOM 1641 N N . GLY A 1 200 ? -16.776 -3.180 -15.397 1.00 38.88 200 GLY A N 1
ATOM 1642 C CA . GLY A 1 200 ? -16.228 -3.839 -16.579 1.00 38.88 200 GLY A CA 1
ATOM 1643 C C . GLY A 1 200 ? -15.665 -5.218 -16.266 1.00 38.88 200 GLY A C 1
ATOM 1644 O O . GLY A 1 200 ? -14.606 -5.357 -15.660 1.00 38.88 200 GLY A O 1
ATOM 1645 N N . SER A 1 201 ? -16.417 -6.225 -16.681 1.00 43.44 201 SER A N 1
ATOM 1646 C CA . SER A 1 201 ? -15.964 -7.589 -16.851 1.00 43.44 201 SER A CA 1
ATOM 1647 C C . SER A 1 201 ? -15.262 -7.673 -18.205 1.00 43.44 201 SER A C 1
ATOM 1649 O O . SER A 1 201 ? -15.928 -7.764 -19.232 1.00 43.44 201 SER A O 1
ATOM 1651 N N . ASP A 1 202 ? -13.933 -7.638 -18.208 1.00 36.03 202 ASP A N 1
ATOM 1652 C CA . ASP A 1 202 ? -13.167 -8.344 -19.237 1.00 36.03 202 ASP A CA 1
ATOM 1653 C C . ASP A 1 202 ? -12.849 -9.729 -18.671 1.00 36.03 202 ASP A C 1
ATOM 1655 O O . ASP A 1 202 ? -11.860 -9.955 -17.968 1.00 36.03 202 ASP A O 1
ATOM 1659 N N . GLU A 1 203 ? -13.791 -10.635 -18.914 1.00 50.03 203 GLU A N 1
ATOM 1660 C CA . GLU A 1 203 ? -13.607 -12.078 -18.822 1.00 50.03 203 GLU A CA 1
ATOM 1661 C C . GLU A 1 203 ? -12.576 -12.502 -19.888 1.00 50.03 203 GLU A C 1
ATOM 1663 O O . GLU A 1 203 ? -12.499 -11.896 -20.953 1.00 50.03 203 GLU A O 1
ATOM 1668 N N . ASP A 1 204 ? -11.706 -13.471 -19.597 1.00 47.78 204 ASP A N 1
ATOM 1669 C CA . ASP A 1 204 ? -11.672 -14.721 -20.377 1.00 47.78 204 ASP A CA 1
ATOM 1670 C C . ASP A 1 204 ? -10.578 -15.667 -19.844 1.00 47.78 204 ASP A C 1
ATOM 1672 O O . ASP A 1 204 ? -9.403 -15.289 -19.774 1.00 47.78 204 ASP A O 1
ATOM 1676 N N . ASP A 1 205 ? -11.081 -16.830 -19.432 1.00 47.59 205 ASP A N 1
ATOM 1677 C CA . ASP A 1 205 ? -10.574 -18.183 -19.181 1.00 47.59 205 ASP A CA 1
ATOM 1678 C C . ASP A 1 205 ? -9.131 -18.514 -18.757 1.00 47.59 205 ASP A C 1
ATOM 1680 O O . ASP A 1 205 ? -8.128 -18.151 -19.368 1.00 47.59 205 ASP A O 1
ATOM 1684 N N . GLY A 1 206 ? -9.072 -19.368 -17.728 1.00 43.44 206 GLY A N 1
ATOM 1685 C CA . GLY A 1 206 ? -7.881 -20.072 -17.261 1.00 43.44 206 GLY A CA 1
ATOM 1686 C C . GLY A 1 206 ? -8.172 -20.963 -16.053 1.00 43.44 206 GLY A C 1
ATOM 1687 O O . GLY A 1 206 ? -7.540 -20.808 -15.012 1.00 43.44 206 GLY A O 1
ATOM 1688 N N . ASP A 1 207 ? -9.174 -21.829 -16.193 1.00 49.00 207 ASP A N 1
ATOM 1689 C CA . ASP A 1 207 ? -9.526 -22.928 -15.291 1.00 49.00 207 ASP A CA 1
ATOM 1690 C C . ASP A 1 207 ? -8.300 -23.832 -15.040 1.00 49.00 207 ASP A C 1
ATOM 1692 O O . ASP A 1 207 ? -7.759 -24.419 -15.979 1.00 49.00 207 ASP A O 1
ATOM 1696 N N . ASN A 1 208 ? -7.828 -23.913 -13.793 1.00 46.09 208 ASN A N 1
ATOM 1697 C CA . ASN A 1 208 ? -6.907 -24.967 -13.365 1.00 46.09 208 ASN A CA 1
ATOM 1698 C C . ASN A 1 208 ? -7.300 -25.439 -11.960 1.00 46.09 208 ASN A C 1
ATOM 1700 O O . ASN A 1 208 ? -6.871 -24.899 -10.938 1.00 46.09 208 ASN A O 1
ATOM 1704 N N . ASP A 1 209 ? -8.189 -26.425 -11.967 1.00 54.53 209 ASP A N 1
ATOM 1705 C CA . ASP A 1 209 ? -8.525 -27.332 -10.878 1.00 54.53 209 ASP A CA 1
ATOM 1706 C C . ASP A 1 209 ? -7.288 -28.168 -10.500 1.00 54.53 209 ASP A C 1
ATOM 1708 O O . ASP A 1 209 ? -6.963 -29.152 -11.160 1.00 54.53 209 ASP A O 1
ATOM 1712 N N . GLU A 1 210 ? -6.583 -27.773 -9.437 1.00 46.91 210 GLU A N 1
ATOM 1713 C CA . GLU A 1 210 ? -5.697 -28.681 -8.703 1.00 46.91 210 GLU A CA 1
ATOM 1714 C C . GLU A 1 210 ? -6.371 -29.097 -7.395 1.00 46.91 210 GLU A C 1
ATOM 1716 O O . GLU A 1 210 ? -6.316 -28.423 -6.363 1.00 46.91 210 GLU A O 1
ATOM 1721 N N . SER A 1 211 ? -7.025 -30.252 -7.469 1.00 51.34 211 SER A N 1
ATOM 1722 C CA . SER A 1 211 ? -7.446 -31.034 -6.319 1.00 51.34 211 SER A CA 1
ATOM 1723 C C . SER A 1 211 ? -6.234 -31.760 -5.716 1.00 51.34 211 SER A C 1
ATOM 1725 O O . SER A 1 211 ? -5.647 -32.661 -6.311 1.00 51.34 211 SER A O 1
ATOM 1727 N N . ASP A 1 212 ? -5.881 -31.318 -4.513 1.00 47.03 212 ASP A N 1
ATOM 1728 C CA . ASP A 1 212 ? -4.750 -31.722 -3.677 1.00 47.03 212 ASP A CA 1
ATOM 1729 C C . ASP A 1 212 ? -4.996 -33.107 -3.026 1.00 47.03 212 ASP A C 1
ATOM 1731 O O . ASP A 1 212 ? -5.599 -33.229 -1.954 1.00 47.03 212 ASP A O 1
ATOM 1735 N N . GLU A 1 213 ? -4.559 -34.181 -3.693 1.00 44.56 213 GLU A N 1
ATOM 1736 C CA . GLU A 1 213 ? -4.518 -35.544 -3.144 1.00 44.56 213 GLU A CA 1
ATOM 1737 C C . GLU A 1 213 ? -3.155 -35.806 -2.480 1.00 44.56 213 GLU A C 1
ATOM 1739 O O . GLU A 1 213 ? -2.130 -36.039 -3.124 1.00 44.56 213 GLU A O 1
ATOM 1744 N N . LYS A 1 214 ? -3.158 -35.820 -1.143 1.00 53.47 214 LYS A N 1
ATOM 1745 C CA . LYS A 1 214 ? -2.046 -36.296 -0.312 1.00 53.47 214 LYS A CA 1
ATOM 1746 C C . LYS A 1 214 ? -1.692 -37.748 -0.648 1.00 53.47 214 LYS A C 1
ATOM 1748 O O . LYS A 1 214 ? -2.403 -38.661 -0.234 1.00 53.47 214 LYS A O 1
ATOM 1753 N N . SER A 1 215 ? -0.516 -37.967 -1.234 1.00 49.44 215 SER A N 1
ATOM 1754 C CA . SER A 1 215 ? 0.144 -39.275 -1.247 1.00 49.44 215 SER A CA 1
ATOM 1755 C C . SER A 1 215 ? 1.539 -39.191 -0.629 1.00 49.44 215 SER A C 1
ATOM 1757 O O . SER A 1 215 ? 2.388 -38.402 -1.029 1.00 49.44 215 SER A O 1
ATOM 1759 N N . SER A 1 216 ? 1.742 -40.012 0.396 1.00 61.56 216 SER A N 1
ATOM 1760 C CA . SER A 1 216 ? 2.993 -40.246 1.109 1.00 61.56 216 SER A CA 1
ATOM 1761 C C . SER A 1 216 ? 3.741 -41.402 0.432 1.00 61.56 216 SER A C 1
ATOM 1763 O O . SER A 1 216 ? 3.299 -42.546 0.536 1.00 61.56 216 SER A O 1
ATOM 1765 N N . SER A 1 217 ? 4.874 -41.135 -0.214 1.00 46.12 217 SER A N 1
ATOM 1766 C CA . SER A 1 217 ? 5.952 -42.100 -0.519 1.00 46.12 217 SER A CA 1
ATOM 1767 C C . SER A 1 217 ? 7.148 -41.293 -1.012 1.00 46.12 217 SER A C 1
ATOM 1769 O O . SER A 1 217 ? 7.006 -40.503 -1.934 1.00 46.12 217 SER A O 1
ATOM 1771 N N . ASP A 1 218 ? 8.205 -41.205 -0.215 1.00 43.44 218 ASP A N 1
ATOM 1772 C CA . ASP A 1 218 ? 9.374 -42.099 -0.229 1.00 43.44 218 ASP A CA 1
ATOM 1773 C C . ASP A 1 218 ? 10.352 -41.746 -1.363 1.00 43.44 218 ASP A C 1
ATOM 1775 O O . ASP A 1 218 ? 9.972 -41.514 -2.508 1.00 43.44 218 ASP A O 1
ATOM 1779 N N . GLU A 1 219 ? 11.617 -41.621 -0.974 1.00 57.16 219 GLU A N 1
ATOM 1780 C CA . GLU A 1 219 ? 12.744 -41.194 -1.788 1.00 57.16 219 GLU A CA 1
ATOM 1781 C C . GLU A 1 219 ? 12.880 -42.009 -3.078 1.00 57.16 219 GLU A C 1
ATOM 1783 O O . GLU A 1 219 ? 13.045 -43.225 -3.044 1.00 57.16 219 GLU A O 1
ATOM 1788 N N . SER A 1 220 ? 13.039 -41.313 -4.202 1.00 50.41 220 SER A N 1
ATOM 1789 C CA . SER A 1 220 ? 14.158 -41.602 -5.103 1.00 50.41 220 SER A CA 1
ATOM 1790 C C . SER A 1 220 ? 14.365 -40.430 -6.053 1.00 50.41 220 SER A C 1
ATOM 1792 O O . SER A 1 220 ? 13.476 -40.082 -6.829 1.00 50.41 220 SER A O 1
ATOM 1794 N N . GLY A 1 221 ? 15.542 -39.813 -5.965 1.00 51.25 221 GLY A N 1
ATOM 1795 C CA . GLY A 1 221 ? 15.942 -38.700 -6.809 1.00 51.25 221 GLY A CA 1
ATOM 1796 C C . GLY A 1 221 ? 16.074 -39.097 -8.274 1.00 51.25 221 GLY A C 1
ATOM 1797 O O . GLY A 1 221 ? 16.905 -39.929 -8.618 1.00 51.25 221 GLY A O 1
ATOM 1798 N N . TYR A 1 222 ? 15.299 -38.423 -9.113 1.00 41.69 222 TYR A N 1
ATOM 1799 C CA . TYR A 1 222 ? 15.612 -38.123 -10.503 1.00 41.69 222 TYR A CA 1
ATOM 1800 C C . TYR A 1 222 ? 14.975 -36.760 -10.789 1.00 41.69 222 TYR A C 1
ATOM 1802 O O . TYR A 1 222 ? 13.788 -36.675 -11.090 1.00 41.69 222 TYR A O 1
ATOM 1810 N N . GLU A 1 223 ? 15.746 -35.681 -10.611 1.00 47.44 223 GLU A N 1
ATOM 1811 C CA . GLU A 1 223 ? 15.375 -34.372 -11.154 1.00 47.44 223 GLU A CA 1
ATOM 1812 C C . GLU A 1 223 ? 15.470 -34.473 -12.679 1.00 47.44 223 GLU A C 1
ATOM 1814 O O . GLU A 1 223 ? 16.544 -34.349 -13.270 1.00 47.44 223 GLU A O 1
ATOM 1819 N N . ASP A 1 224 ? 14.340 -34.809 -13.296 1.00 42.22 224 ASP A N 1
ATOM 1820 C CA . ASP A 1 224 ? 14.115 -34.699 -14.729 1.00 42.22 224 ASP A CA 1
ATOM 1821 C C . ASP A 1 224 ? 14.124 -33.201 -15.062 1.00 42.22 224 ASP A C 1
ATOM 1823 O O . ASP A 1 224 ? 13.116 -32.509 -14.918 1.00 42.22 224 ASP A O 1
ATOM 1827 N N . GLU A 1 225 ? 15.308 -32.668 -15.388 1.00 52.03 225 GLU A N 1
ATOM 1828 C CA . GLU A 1 225 ? 15.433 -31.327 -15.955 1.00 52.03 225 GLU A CA 1
ATOM 1829 C C . GLU A 1 225 ? 14.609 -31.301 -17.250 1.00 52.03 225 GLU A C 1
ATOM 1831 O O . GLU A 1 225 ? 14.975 -31.986 -18.214 1.00 52.03 225 GLU A O 1
ATOM 1836 N N . PRO A 1 226 ? 13.510 -30.526 -17.313 1.00 46.97 226 PRO A N 1
ATOM 1837 C CA . PRO A 1 226 ? 12.748 -30.401 -18.540 1.00 46.97 226 PRO A CA 1
ATOM 1838 C C . PRO A 1 226 ? 13.692 -29.851 -19.604 1.00 46.97 226 PRO A C 1
ATOM 1840 O O . PRO A 1 226 ? 14.318 -28.809 -19.413 1.00 46.97 226 PRO A O 1
ATOM 1843 N N . SER A 1 227 ? 13.836 -30.579 -20.712 1.00 48.16 227 SER A N 1
ATOM 1844 C CA . SER A 1 227 ? 14.718 -30.195 -21.806 1.00 48.16 227 SER A CA 1
ATOM 1845 C C . SER A 1 227 ? 14.286 -28.829 -22.353 1.00 48.16 227 SER A C 1
ATOM 1847 O O . SER A 1 227 ? 13.380 -28.748 -23.185 1.00 48.16 227 SER A O 1
ATOM 1849 N N . GLU A 1 228 ? 14.928 -27.762 -21.867 1.00 51.22 228 GLU A N 1
ATOM 1850 C CA . GLU A 1 228 ? 14.769 -26.373 -22.299 1.00 51.22 228 GLU A CA 1
ATOM 1851 C C . GLU A 1 228 ? 15.300 -26.221 -23.732 1.00 51.22 228 GLU A C 1
ATOM 1853 O O . GLU A 1 228 ? 16.365 -25.661 -23.988 1.00 51.22 228 GLU A O 1
ATOM 1858 N N . GLN A 1 229 ? 14.558 -26.757 -24.696 1.00 44.84 229 GLN A N 1
ATOM 1859 C CA . GLN A 1 229 ? 14.763 -26.517 -26.118 1.00 44.84 229 GLN A CA 1
ATOM 1860 C C . GLN A 1 229 ? 13.776 -25.454 -26.619 1.00 44.84 229 GLN A C 1
ATOM 1862 O O . GLN A 1 229 ? 13.274 -25.530 -27.735 1.00 44.84 229 GLN A O 1
ATOM 1867 N N . GLU A 1 230 ? 13.494 -24.448 -25.791 1.00 51.69 230 GLU A N 1
ATOM 1868 C CA . GLU A 1 230 ? 12.862 -23.213 -26.242 1.00 51.69 230 GLU A CA 1
ATOM 1869 C C . GLU A 1 230 ? 13.953 -22.268 -26.745 1.00 51.69 230 GLU A C 1
ATOM 1871 O O . GLU A 1 230 ? 14.940 -21.993 -26.065 1.00 51.69 230 GLU A O 1
ATOM 1876 N N . SER A 1 231 ? 13.797 -21.821 -27.987 1.00 50.25 231 SER A N 1
ATOM 1877 C CA . SER A 1 231 ? 14.708 -20.959 -28.736 1.00 50.25 231 SER A CA 1
ATOM 1878 C C . SER A 1 231 ? 15.105 -19.701 -27.949 1.00 50.25 231 SER A C 1
ATOM 1880 O O . SER A 1 231 ? 14.420 -18.685 -27.975 1.00 50.25 231 SER A O 1
ATOM 1882 N N . GLU A 1 232 ? 16.247 -19.779 -27.263 1.00 52.94 232 GLU A N 1
ATOM 1883 C CA . GLU A 1 232 ? 16.748 -18.826 -26.259 1.00 52.94 232 GLU A CA 1
ATOM 1884 C C . GLU A 1 232 ? 17.218 -17.448 -26.774 1.00 52.94 232 GLU A C 1
ATOM 1886 O O . GLU A 1 232 ? 17.866 -16.702 -26.030 1.00 52.94 232 GLU A O 1
ATOM 1891 N N . ALA A 1 233 ? 16.913 -17.093 -28.018 1.00 56.06 233 ALA A N 1
ATOM 1892 C CA . ALA A 1 233 ? 17.388 -15.873 -28.666 1.00 56.06 233 ALA A CA 1
ATOM 1893 C C . ALA A 1 233 ? 16.228 -14.987 -29.139 1.00 56.06 233 ALA A C 1
ATOM 1895 O O . ALA A 1 233 ? 16.249 -14.515 -30.270 1.00 56.06 233 ALA A O 1
ATOM 1896 N N . SER A 1 234 ? 15.204 -14.782 -28.304 1.00 60.25 234 SER A N 1
ATOM 1897 C CA . SER A 1 234 ? 14.342 -13.619 -28.532 1.00 60.25 234 SER A CA 1
ATOM 1898 C C . SER A 1 234 ? 15.181 -12.382 -28.228 1.00 60.25 234 SER A C 1
ATOM 1900 O O . SER A 1 234 ? 15.798 -12.285 -27.158 1.00 60.25 234 SER A O 1
ATOM 1902 N N . ASP A 1 235 ? 15.302 -11.519 -29.232 1.00 72.69 235 ASP A N 1
ATOM 1903 C CA . ASP A 1 235 ? 16.122 -10.320 -29.173 1.00 72.69 235 ASP A CA 1
ATOM 1904 C C . ASP A 1 235 ? 15.589 -9.408 -28.066 1.00 72.69 235 ASP A C 1
ATOM 1906 O O . ASP A 1 235 ? 14.385 -9.213 -27.907 1.00 72.69 235 ASP A O 1
ATOM 1910 N N . GLU A 1 236 ? 16.497 -8.850 -27.265 1.00 82.12 236 GLU A N 1
ATOM 1911 C CA . GLU A 1 236 ? 16.145 -8.081 -26.067 1.00 82.12 236 GLU A CA 1
ATOM 1912 C C . GLU A 1 236 ? 15.182 -6.917 -26.359 1.00 82.12 236 GLU A C 1
ATOM 1914 O O . GLU A 1 236 ? 14.364 -6.577 -25.496 1.00 82.12 236 GLU A O 1
ATOM 1919 N N . ASP A 1 237 ? 15.265 -6.364 -27.570 1.00 84.88 237 ASP A N 1
ATOM 1920 C CA . ASP A 1 237 ? 14.434 -5.276 -28.080 1.00 84.88 237 ASP A CA 1
ATOM 1921 C C . ASP A 1 237 ? 13.029 -5.740 -28.506 1.00 84.88 237 ASP A C 1
ATOM 1923 O O . ASP A 1 237 ? 12.069 -4.979 -28.377 1.00 84.88 237 ASP A O 1
ATOM 1927 N N . GLU A 1 238 ? 12.882 -6.987 -28.964 1.00 92.62 238 GLU A N 1
ATOM 1928 C CA . GLU A 1 238 ? 11.604 -7.544 -29.430 1.00 92.62 238 GLU A CA 1
ATOM 1929 C C . GLU A 1 238 ? 10.609 -7.671 -28.272 1.00 92.62 238 GLU A C 1
ATOM 1931 O O . GLU A 1 238 ? 9.452 -7.268 -28.371 1.00 92.62 238 GLU A O 1
ATOM 1936 N N . ASP A 1 239 ? 11.076 -8.160 -27.128 1.00 94.62 239 ASP A N 1
ATOM 1937 C CA . ASP A 1 239 ? 10.274 -8.255 -25.911 1.00 94.62 239 ASP A CA 1
ATOM 1938 C C . ASP A 1 239 ? 9.766 -6.885 -25.424 1.00 94.62 239 ASP A C 1
ATOM 1940 O O . ASP A 1 239 ? 8.643 -6.794 -24.938 1.00 94.62 239 ASP A O 1
ATOM 1944 N N . VAL A 1 240 ? 10.576 -5.821 -25.533 1.00 95.19 240 VAL A N 1
ATOM 1945 C CA . VAL A 1 240 ? 10.167 -4.464 -25.121 1.00 95.19 240 VAL A CA 1
ATOM 1946 C C . VAL A 1 240 ? 9.096 -3.917 -26.065 1.00 95.19 240 VAL A C 1
ATOM 1948 O O . VAL A 1 240 ? 8.133 -3.301 -25.613 1.00 95.19 240 VAL A O 1
ATOM 1951 N N . GLN A 1 241 ? 9.235 -4.170 -27.369 1.00 94.81 241 GLN A N 1
ATOM 1952 C CA . GLN A 1 241 ? 8.239 -3.786 -28.375 1.00 94.81 241 GLN A CA 1
ATOM 1953 C C . GLN A 1 241 ? 6.924 -4.559 -28.222 1.00 94.81 241 GLN A C 1
ATOM 1955 O O . GLN A 1 241 ? 5.859 -4.002 -28.470 1.00 94.81 241 GLN A O 1
ATOM 1960 N N . ASN A 1 242 ? 6.999 -5.811 -27.769 1.00 95.94 242 ASN A N 1
ATOM 1961 C CA . ASN A 1 242 ? 5.850 -6.686 -27.554 1.00 95.94 242 ASN A CA 1
ATOM 1962 C C . ASN A 1 242 ? 5.262 -6.591 -26.136 1.00 95.94 242 ASN A C 1
ATOM 1964 O O . ASN A 1 242 ? 4.498 -7.473 -25.737 1.00 95.94 242 ASN A O 1
ATOM 1968 N N . MET A 1 243 ? 5.624 -5.582 -25.337 1.00 96.62 243 MET A N 1
ATOM 1969 C CA . MET A 1 243 ? 4.990 -5.353 -24.035 1.00 96.62 243 MET A CA 1
ATOM 1970 C C . MET A 1 243 ? 3.514 -4.980 -24.195 1.00 96.62 243 MET A C 1
ATOM 1972 O O . MET A 1 243 ? 3.098 -4.404 -25.199 1.00 96.62 243 MET A O 1
ATOM 1976 N N . SER A 1 244 ? 2.712 -5.298 -23.182 1.00 96.25 244 SER A N 1
ATOM 1977 C CA . SER A 1 244 ? 1.286 -4.972 -23.197 1.00 96.25 244 SER A CA 1
ATOM 1978 C C . SER A 1 244 ? 1.025 -3.463 -23.146 1.00 96.25 244 SER A C 1
ATOM 1980 O O . SER A 1 244 ? 1.747 -2.698 -22.501 1.00 96.25 244 SER A O 1
ATOM 1982 N N . GLU A 1 245 ? -0.060 -3.037 -23.794 1.00 95.06 245 GLU A N 1
ATOM 1983 C CA . GLU A 1 245 ? -0.543 -1.656 -23.740 1.00 95.06 245 GLU A CA 1
ATOM 1984 C C . GLU A 1 245 ? -1.065 -1.276 -22.342 1.00 95.06 245 GLU A C 1
ATOM 1986 O O . GLU A 1 245 ? -1.331 -2.125 -21.481 1.00 95.06 245 GLU A O 1
ATOM 1991 N N . ALA A 1 246 ? -1.238 0.027 -22.105 1.00 92.31 246 ALA A N 1
ATOM 1992 C CA . ALA A 1 246 ? -1.714 0.540 -20.828 1.00 92.31 246 ALA A CA 1
ATOM 1993 C C . ALA A 1 246 ? -3.118 0.010 -20.493 1.00 92.31 246 ALA A C 1
ATOM 1995 O O . ALA A 1 246 ? -4.091 0.302 -21.180 1.00 92.31 246 ALA A O 1
ATOM 1996 N N . GLY A 1 247 ? -3.213 -0.766 -19.410 1.00 88.56 247 GLY A N 1
ATOM 1997 C CA . GLY A 1 247 ? -4.454 -1.427 -18.987 1.00 88.56 247 GLY A CA 1
ATOM 1998 C C . GLY A 1 247 ? -4.691 -2.817 -19.590 1.00 88.56 247 GLY A C 1
ATOM 1999 O O . GLY A 1 247 ? -5.645 -3.474 -19.187 1.00 88.56 247 GLY A O 1
ATOM 2000 N N . GLY A 1 248 ? -3.820 -3.304 -20.482 1.00 91.25 248 GLY A N 1
ATOM 2001 C CA . GLY A 1 248 ? -3.936 -4.641 -21.072 1.00 91.25 248 GLY A CA 1
ATOM 2002 C C . GLY A 1 248 ? -3.676 -5.786 -20.082 1.00 91.25 248 GLY A C 1
ATOM 2003 O O . GLY A 1 248 ? -3.253 -5.572 -18.938 1.00 91.25 248 GLY A O 1
ATOM 2004 N N . LYS A 1 249 ? -3.871 -7.032 -20.529 1.00 94.88 249 LYS A N 1
ATOM 2005 C CA . LYS A 1 249 ? -3.425 -8.239 -19.804 1.00 94.88 249 LYS A CA 1
ATOM 2006 C C . LYS A 1 249 ? -1.889 -8.317 -19.822 1.00 94.88 249 LYS A C 1
ATOM 2008 O O . LYS A 1 249 ? -1.262 -7.814 -20.749 1.00 94.88 249 LYS A O 1
ATOM 2013 N N . LEU A 1 250 ? -1.281 -8.896 -18.785 1.00 96.06 250 LEU A N 1
ATOM 2014 C CA . LEU A 1 250 ? 0.177 -9.035 -18.705 1.00 96.06 250 LEU A CA 1
ATOM 2015 C C . LEU A 1 250 ? 0.643 -10.150 -19.653 1.00 96.06 250 LEU A C 1
ATOM 2017 O O . LEU A 1 250 ? 0.261 -11.308 -19.477 1.00 96.06 250 LEU A O 1
ATOM 2021 N N . LEU A 1 251 ? 1.457 -9.804 -20.646 1.00 96.81 251 LEU A N 1
ATOM 2022 C CA . LEU A 1 251 ? 2.014 -10.743 -21.614 1.00 96.81 251 LEU A CA 1
ATOM 2023 C C . LEU A 1 251 ? 3.288 -11.398 -21.069 1.00 96.81 251 LEU A C 1
ATOM 2025 O O . LEU A 1 251 ? 3.858 -10.979 -20.060 1.00 96.81 251 LEU A O 1
ATOM 2029 N N . ASP A 1 252 ? 3.753 -12.451 -21.738 1.00 95.69 252 ASP A N 1
ATOM 2030 C CA . ASP A 1 252 ? 4.999 -13.112 -21.338 1.00 95.69 252 ASP A CA 1
ATOM 2031 C C . ASP A 1 252 ? 6.235 -12.226 -21.575 1.00 95.69 252 ASP A C 1
ATOM 2033 O O . ASP A 1 252 ? 7.176 -12.235 -20.784 1.00 95.69 252 ASP A O 1
ATOM 2037 N N . SER A 1 253 ? 6.181 -11.370 -22.600 1.00 96.12 253 SER A N 1
ATOM 2038 C CA . SER A 1 253 ? 7.147 -10.295 -22.852 1.00 96.12 253 SER A CA 1
ATOM 2039 C C . SER A 1 253 ? 7.303 -9.371 -21.641 1.00 96.12 253 SER A C 1
ATOM 2041 O O . SER A 1 253 ? 8.425 -9.125 -21.200 1.00 96.12 253 SER A O 1
ATOM 2043 N N . ASP A 1 254 ? 6.196 -8.931 -21.029 1.00 97.50 254 ASP A N 1
ATOM 2044 C CA . ASP A 1 254 ? 6.234 -8.094 -19.825 1.00 97.50 254 ASP A CA 1
ATOM 2045 C C . ASP A 1 254 ? 6.966 -8.802 -18.676 1.00 97.50 254 ASP A C 1
ATOM 2047 O O . ASP A 1 254 ? 7.827 -8.209 -18.023 1.00 97.50 254 ASP A O 1
ATOM 2051 N N . LYS A 1 255 ? 6.673 -10.092 -18.455 1.00 97.38 255 LYS A N 1
ATOM 2052 C CA . LYS A 1 255 ? 7.314 -10.901 -17.404 1.00 97.38 255 LYS A CA 1
ATOM 2053 C C . LYS A 1 255 ? 8.815 -11.049 -17.649 1.00 97.38 255 LYS A C 1
ATOM 2055 O O . LYS A 1 255 ? 9.596 -10.924 -16.705 1.00 97.38 255 LYS A O 1
ATOM 2060 N N . ARG A 1 256 ? 9.237 -11.262 -18.900 1.00 96.31 256 ARG A N 1
ATOM 2061 C CA . ARG A 1 256 ? 10.658 -11.335 -19.280 1.00 96.31 256 ARG A CA 1
ATOM 2062 C C . ARG A 1 256 ? 11.374 -9.997 -19.104 1.00 96.31 256 ARG A C 1
ATOM 2064 O O . ARG A 1 256 ? 12.502 -9.974 -18.609 1.00 96.31 256 ARG A O 1
ATOM 2071 N N . VAL A 1 257 ? 10.732 -8.878 -19.443 1.00 97.12 257 VAL A N 1
ATOM 2072 C CA . VAL A 1 257 ? 11.276 -7.525 -19.216 1.00 97.12 257 VAL A CA 1
ATOM 2073 C C . VAL A 1 257 ? 11.413 -7.233 -17.715 1.00 97.12 257 VAL A C 1
ATOM 2075 O O . VAL A 1 257 ? 12.470 -6.776 -17.271 1.00 97.12 257 VAL A O 1
ATOM 2078 N N . MET A 1 258 ? 10.398 -7.573 -16.912 1.00 97.75 258 MET A N 1
ATOM 2079 C CA . MET A 1 258 ? 10.451 -7.489 -15.445 1.00 97.75 258 MET A CA 1
ATOM 2080 C C . MET A 1 258 ? 11.597 -8.335 -14.880 1.00 97.75 258 MET A C 1
ATOM 2082 O O . MET A 1 258 ? 12.416 -7.843 -14.105 1.00 97.75 258 MET A O 1
ATOM 2086 N N . ALA A 1 259 ? 11.699 -9.595 -15.305 1.00 97.31 259 ALA A N 1
ATOM 2087 C CA . ALA A 1 259 ? 12.740 -10.508 -14.855 1.00 97.31 259 ALA A CA 1
ATOM 2088 C C . ALA A 1 259 ? 14.150 -10.007 -15.197 1.00 97.31 259 ALA A C 1
ATOM 2090 O O . ALA A 1 259 ? 15.059 -10.115 -14.373 1.00 97.31 259 ALA A O 1
ATOM 2091 N N . ARG A 1 260 ? 14.345 -9.407 -16.378 1.00 96.25 260 ARG A N 1
ATOM 2092 C CA . ARG A 1 260 ? 15.626 -8.788 -16.753 1.00 96.25 260 ARG A CA 1
ATOM 2093 C C . ARG A 1 260 ? 15.996 -7.635 -15.839 1.00 96.25 260 ARG A C 1
ATOM 2095 O O . ARG A 1 260 ? 17.130 -7.584 -15.363 1.00 96.25 260 ARG A O 1
ATOM 2102 N N . PHE A 1 261 ? 15.048 -6.745 -15.556 1.00 97.25 261 PHE A N 1
ATOM 2103 C CA . PHE A 1 261 ? 15.277 -5.635 -14.636 1.00 97.25 261 PHE A CA 1
ATOM 2104 C C . PHE A 1 261 ? 15.709 -6.134 -13.249 1.00 97.25 261 PHE A C 1
ATOM 2106 O O . PHE A 1 261 ? 16.739 -5.704 -12.720 1.00 97.25 261 PHE A O 1
ATOM 2113 N N . ILE A 1 262 ? 14.998 -7.124 -12.709 1.00 97.12 262 ILE A N 1
ATOM 2114 C CA . ILE A 1 262 ? 15.322 -7.757 -11.425 1.00 97.12 262 ILE A CA 1
ATOM 2115 C C . ILE A 1 262 ? 16.702 -8.430 -11.456 1.00 97.12 262 ILE A C 1
ATOM 2117 O O . ILE A 1 262 ? 17.491 -8.289 -10.520 1.00 97.12 262 ILE A O 1
ATOM 2121 N N . ALA A 1 263 ? 17.019 -9.156 -12.529 1.00 96.06 263 ALA A N 1
ATOM 2122 C CA . ALA A 1 263 ? 18.301 -9.836 -12.684 1.00 96.06 263 ALA A CA 1
ATOM 2123 C C . ALA A 1 263 ? 19.479 -8.856 -12.795 1.00 96.06 263 ALA A C 1
ATOM 2125 O O . ALA A 1 263 ? 20.567 -9.177 -12.324 1.00 96.06 263 ALA A O 1
ATOM 2126 N N . SER A 1 264 ? 19.261 -7.678 -13.388 1.00 94.94 264 SER A N 1
ATOM 2127 C CA . SER A 1 264 ? 20.263 -6.607 -13.490 1.00 94.94 264 SER A CA 1
ATOM 2128 C C . SER A 1 264 ? 20.475 -5.823 -12.190 1.00 94.94 264 SER A C 1
ATOM 2130 O O . SER A 1 264 ? 21.483 -5.138 -12.044 1.00 94.94 264 SER A O 1
ATOM 2132 N N . THR A 1 265 ? 19.546 -5.932 -11.236 1.00 95.12 265 THR A N 1
ATOM 2133 C CA . THR A 1 265 ? 19.615 -5.235 -9.949 1.00 95.12 265 THR A CA 1
ATOM 2134 C C . THR A 1 265 ? 20.308 -6.128 -8.913 1.00 95.12 265 THR A C 1
ATOM 2136 O O . THR A 1 265 ? 19.707 -7.076 -8.405 1.00 95.12 265 THR A O 1
ATOM 2139 N N . GLU A 1 266 ? 21.572 -5.829 -8.587 1.00 89.50 266 GLU A N 1
ATOM 2140 C CA . GLU A 1 266 ? 22.416 -6.652 -7.693 1.00 89.50 266 GLU A CA 1
ATOM 2141 C C . GLU A 1 266 ? 21.805 -6.843 -6.291 1.00 89.50 266 GLU A C 1
ATOM 2143 O O . GLU A 1 266 ? 21.911 -7.917 -5.701 1.00 89.50 266 GLU A O 1
ATOM 2148 N N . GLU A 1 267 ? 21.075 -5.847 -5.786 1.00 89.44 267 GLU A N 1
ATOM 2149 C CA . GLU A 1 267 ? 20.521 -5.843 -4.426 1.00 89.44 267 GLU A CA 1
ATOM 2150 C C . GLU A 1 267 ? 18.996 -6.022 -4.393 1.00 89.44 267 GLU A C 1
ATOM 2152 O O . GLU A 1 267 ? 18.332 -5.592 -3.448 1.00 89.44 267 GLU A O 1
ATOM 2157 N N . TRP A 1 268 ? 18.409 -6.692 -5.396 1.00 93.44 268 TRP A N 1
ATOM 2158 C CA . TRP A 1 268 ? 16.950 -6.883 -5.459 1.00 93.44 268 TRP A CA 1
ATOM 2159 C C . TRP A 1 268 ? 16.356 -7.510 -4.188 1.00 93.44 268 TRP A C 1
ATOM 2161 O O . TRP A 1 268 ? 15.259 -7.145 -3.766 1.00 93.44 268 TRP A O 1
ATOM 2171 N N . ASN A 1 269 ? 17.099 -8.428 -3.563 1.00 89.25 269 ASN A N 1
ATOM 2172 C CA . ASN A 1 269 ? 16.707 -9.131 -2.339 1.00 89.25 269 ASN A CA 1
ATOM 2173 C C . ASN A 1 269 ? 17.259 -8.487 -1.053 1.00 89.25 269 ASN A C 1
ATOM 2175 O O . ASN A 1 269 ? 17.035 -9.030 0.024 1.00 89.25 269 ASN A O 1
ATOM 2179 N N . GLY A 1 270 ? 17.983 -7.367 -1.145 1.00 86.44 270 GLY A N 1
ATOM 2180 C CA . GLY A 1 270 ? 18.544 -6.684 0.022 1.00 86.44 270 GLY A CA 1
ATOM 2181 C C . GLY A 1 270 ? 17.483 -5.972 0.868 1.00 86.44 270 GLY A C 1
ATOM 2182 O O . GLY A 1 270 ? 16.337 -5.808 0.448 1.00 86.44 270 GLY A O 1
ATOM 2183 N N . ASP A 1 271 ? 17.873 -5.472 2.042 1.00 77.19 271 ASP A N 1
ATOM 2184 C CA . ASP A 1 271 ? 17.012 -4.699 2.962 1.00 77.19 271 ASP A CA 1
ATOM 2185 C C . ASP A 1 271 ? 16.742 -3.254 2.493 1.00 77.19 271 ASP A C 1
ATOM 2187 O O . ASP A 1 271 ? 16.241 -2.406 3.237 1.00 77.19 271 ASP A O 1
ATOM 2191 N N . ILE A 1 272 ? 17.066 -2.94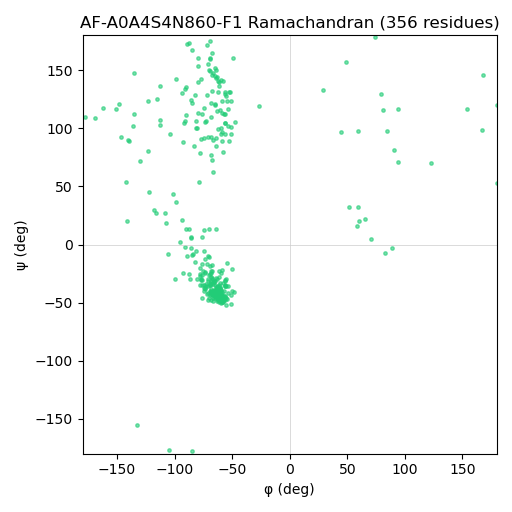0 1.239 1.00 67.56 272 ILE A N 1
ATOM 2192 C CA . ILE A 1 272 ? 16.967 -1.586 0.711 1.00 67.56 272 ILE A CA 1
ATOM 2193 C C . ILE A 1 272 ? 15.510 -1.308 0.339 1.00 67.56 272 ILE A C 1
ATOM 2195 O O . ILE A 1 272 ? 14.991 -1.729 -0.698 1.00 67.56 272 ILE A O 1
ATOM 2199 N N . GLY A 1 273 ? 14.842 -0.599 1.245 1.00 84.12 273 GLY A N 1
ATOM 2200 C CA . GLY A 1 273 ? 13.579 0.083 1.003 1.00 84.12 273 GLY A CA 1
ATOM 2201 C C . GLY A 1 273 ? 12.343 -0.809 0.910 1.00 84.12 273 GLY A C 1
ATOM 2202 O O . GLY A 1 273 ? 12.375 -2.036 1.012 1.00 84.12 273 GLY A O 1
ATOM 2203 N N . THR A 1 274 ? 11.206 -0.141 0.723 1.00 90.00 274 THR A N 1
ATOM 2204 C CA . THR A 1 274 ? 9.924 -0.806 0.483 1.00 90.00 274 THR A CA 1
ATOM 2205 C C . THR A 1 274 ? 9.919 -1.441 -0.908 1.00 90.00 274 THR A C 1
ATOM 2207 O O . THR A 1 274 ? 10.527 -0.906 -1.833 1.00 90.00 274 THR A O 1
ATOM 2210 N N . ILE A 1 275 ? 9.179 -2.544 -1.087 1.00 89.44 275 ILE A N 1
ATOM 2211 C CA . ILE A 1 275 ? 8.996 -3.193 -2.402 1.00 89.44 275 ILE A CA 1
ATOM 2212 C C . ILE A 1 275 ? 8.605 -2.158 -3.464 1.00 89.44 275 ILE A C 1
ATOM 2214 O O . ILE A 1 275 ? 9.139 -2.173 -4.564 1.00 89.44 275 ILE A O 1
ATOM 2218 N N . LYS A 1 276 ? 7.734 -1.207 -3.110 1.00 92.75 276 LYS A N 1
ATOM 2219 C CA . LYS A 1 276 ? 7.297 -0.134 -4.006 1.00 92.75 276 LYS A CA 1
ATOM 2220 C C . LYS A 1 276 ? 8.467 0.692 -4.554 1.00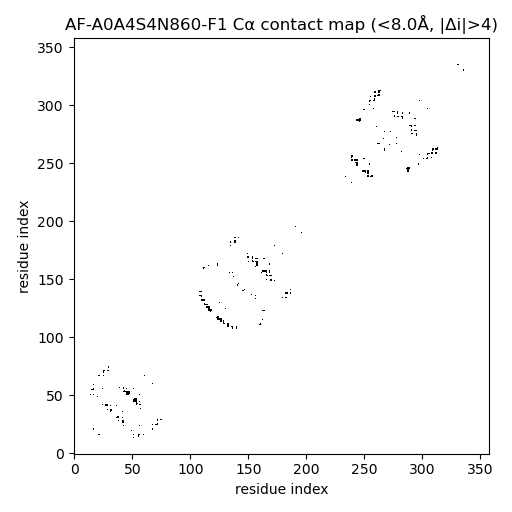 92.75 276 LYS A C 1
ATOM 2222 O O . LYS A 1 276 ? 8.516 0.920 -5.754 1.00 92.75 276 LYS A O 1
ATOM 2227 N N . SER A 1 277 ? 9.421 1.067 -3.701 1.00 93.81 277 SER A N 1
ATOM 2228 C CA . SER A 1 277 ? 10.586 1.867 -4.101 1.00 93.81 277 SER A CA 1
ATOM 2229 C C . SER A 1 277 ? 11.499 1.126 -5.085 1.00 93.81 277 SER A C 1
ATOM 2231 O O . SER A 1 277 ? 12.057 1.741 -5.986 1.00 93.81 277 SER A O 1
ATOM 2233 N N . ARG A 1 278 ? 11.582 -0.210 -5.000 1.00 95.56 278 ARG A N 1
ATOM 2234 C CA . ARG A 1 278 ? 12.361 -1.027 -5.955 1.00 95.56 278 ARG A CA 1
ATOM 2235 C C . ARG A 1 278 ? 11.770 -1.012 -7.363 1.00 95.56 278 ARG A C 1
ATOM 2237 O O . ARG A 1 278 ? 12.503 -1.124 -8.340 1.00 95.56 278 ARG A O 1
ATOM 2244 N N . TRP A 1 279 ? 10.453 -0.856 -7.463 1.00 96.81 279 TRP A N 1
ATOM 2245 C CA . TRP A 1 279 ? 9.726 -0.816 -8.731 1.00 96.81 279 TRP A CA 1
ATOM 2246 C C . TRP A 1 279 ? 9.608 0.592 -9.330 1.00 96.81 279 TRP A C 1
ATOM 2248 O O . TRP A 1 279 ? 9.203 0.716 -10.483 1.00 96.81 279 TRP A O 1
ATOM 2258 N N . GLU A 1 280 ? 9.974 1.651 -8.603 1.00 95.62 280 GLU A N 1
ATOM 2259 C CA . GLU A 1 280 ? 9.904 3.032 -9.109 1.00 95.62 280 GLU A CA 1
ATOM 2260 C C . GLU A 1 280 ? 10.774 3.265 -10.356 1.00 95.62 280 GLU A C 1
ATOM 2262 O O . GLU A 1 280 ? 10.236 3.762 -11.349 1.00 95.62 280 GLU A O 1
ATOM 2267 N N . PRO A 1 281 ? 12.062 2.859 -10.396 1.00 96.81 281 PRO A N 1
ATOM 2268 C CA . PRO A 1 281 ? 12.872 3.022 -11.602 1.00 96.81 281 PRO A CA 1
ATOM 2269 C C . PRO A 1 281 ? 12.290 2.268 -12.803 1.00 96.81 281 PRO A C 1
ATOM 2271 O O . PRO A 1 281 ? 12.325 2.772 -13.922 1.00 96.81 281 PRO A O 1
ATOM 2274 N N . PHE A 1 282 ? 11.711 1.086 -12.569 1.00 96.94 282 PHE A N 1
ATOM 2275 C CA . PHE A 1 282 ? 11.088 0.278 -13.616 1.00 96.94 282 PHE A CA 1
ATOM 2276 C C . PHE A 1 282 ? 9.843 0.946 -14.196 1.00 96.94 282 PHE A C 1
ATOM 2278 O O . PHE A 1 282 ? 9.726 1.077 -15.410 1.00 96.94 282 PHE A O 1
ATOM 2285 N N . ALA A 1 283 ? 8.938 1.423 -13.340 1.00 96.94 283 ALA A N 1
ATOM 2286 C CA . ALA A 1 283 ? 7.717 2.094 -13.778 1.00 96.94 283 ALA A CA 1
ATOM 2287 C C . ALA A 1 283 ? 8.000 3.405 -14.531 1.00 96.94 283 ALA A C 1
ATOM 2289 O O . ALA A 1 283 ? 7.231 3.790 -15.406 1.00 96.94 283 ALA A O 1
ATOM 2290 N N . ASN A 1 284 ? 9.113 4.077 -14.220 1.00 96.06 284 ASN A N 1
ATOM 2291 C CA . ASN A 1 284 ? 9.546 5.264 -14.956 1.00 96.06 284 ASN A CA 1
ATOM 2292 C C . ASN A 1 284 ? 10.049 4.928 -16.369 1.00 96.06 284 ASN A C 1
ATOM 2294 O O . ASN A 1 284 ? 9.890 5.741 -17.274 1.00 96.06 284 ASN A O 1
ATOM 2298 N N . MET A 1 285 ? 10.645 3.746 -16.568 1.00 96.44 285 MET A N 1
ATOM 2299 C CA . MET A 1 285 ? 11.030 3.262 -17.902 1.00 96.44 285 MET A CA 1
ATOM 2300 C C . MET A 1 285 ? 9.822 2.749 -18.693 1.00 96.44 285 MET A C 1
ATOM 2302 O O . MET A 1 285 ? 9.763 2.931 -19.906 1.00 96.44 285 MET A O 1
ATOM 2306 N N . TYR A 1 286 ? 8.857 2.146 -17.999 1.00 96.44 286 TYR A N 1
ATOM 2307 C CA . TYR A 1 286 ? 7.693 1.485 -18.583 1.00 96.44 286 TYR A CA 1
ATOM 2308 C C . TYR A 1 286 ? 6.398 2.099 -18.038 1.00 96.44 286 TYR A C 1
ATOM 2310 O O . TYR A 1 286 ? 5.748 1.566 -17.129 1.00 96.44 286 TYR A O 1
ATOM 2318 N N . THR A 1 287 ? 6.035 3.248 -18.616 1.00 96.38 287 THR A N 1
ATOM 2319 C CA . THR A 1 287 ? 4.925 4.110 -18.177 1.00 96.38 287 THR A CA 1
ATOM 2320 C C . THR A 1 287 ? 3.535 3.568 -18.510 1.00 96.38 287 THR A C 1
ATOM 2322 O O . THR A 1 287 ? 2.538 4.132 -18.060 1.00 96.38 287 THR A O 1
ATOM 2325 N N . GLN A 1 288 ? 3.437 2.457 -19.244 1.00 95.25 288 GLN A N 1
ATOM 2326 C CA . GLN A 1 288 ? 2.166 1.800 -19.553 1.00 95.25 288 GLN A CA 1
ATOM 2327 C C . GLN A 1 288 ? 1.423 1.313 -18.299 1.00 95.25 288 GLN A C 1
ATOM 2329 O O . GLN A 1 288 ? 0.205 1.139 -18.324 1.00 95.25 288 GLN A O 1
ATOM 2334 N N . ARG A 1 289 ? 2.123 1.095 -17.179 1.00 96.38 289 ARG A N 1
ATOM 2335 C CA . ARG A 1 289 ? 1.506 0.703 -15.907 1.00 96.38 289 ARG A CA 1
ATOM 2336 C C . ARG A 1 289 ? 2.093 1.504 -14.755 1.00 96.38 289 ARG A C 1
ATOM 2338 O O . ARG A 1 289 ? 3.265 1.863 -14.738 1.00 96.38 289 ARG A O 1
ATOM 2345 N N . SER A 1 290 ? 1.256 1.761 -13.754 1.00 97.12 290 SER A N 1
ATOM 2346 C CA . SER A 1 290 ? 1.696 2.424 -12.528 1.00 97.12 290 SER A CA 1
ATOM 2347 C C . SER A 1 290 ? 2.617 1.519 -11.701 1.00 97.12 290 SER A C 1
ATOM 2349 O O . SER A 1 290 ? 2.557 0.294 -11.800 1.00 97.12 290 SER A O 1
ATOM 2351 N N . VAL A 1 291 ? 3.414 2.113 -10.804 1.00 97.19 291 VAL A N 1
ATOM 2352 C CA . VAL A 1 291 ? 4.269 1.369 -9.853 1.00 97.19 291 VAL A CA 1
ATOM 2353 C C . VAL A 1 291 ? 3.466 0.307 -9.093 1.00 97.19 291 VAL A C 1
ATOM 2355 O O . VAL A 1 291 ? 3.915 -0.823 -8.938 1.00 97.19 291 VAL A O 1
ATOM 2358 N N . GLY A 1 292 ? 2.258 0.653 -8.634 1.00 95.06 292 GLY A N 1
ATOM 2359 C CA . GLY A 1 292 ? 1.391 -0.282 -7.914 1.00 95.06 292 GLY A CA 1
ATOM 2360 C C . GLY A 1 292 ? 0.954 -1.463 -8.781 1.00 95.06 292 GLY A C 1
ATOM 2361 O O . GLY A 1 292 ? 0.987 -2.598 -8.318 1.00 95.06 292 GLY A O 1
ATOM 2362 N N . ALA A 1 293 ? 0.618 -1.209 -10.047 1.00 96.50 293 ALA A N 1
ATOM 2363 C CA . ALA A 1 293 ? 0.245 -2.260 -10.987 1.00 96.50 293 ALA A CA 1
ATOM 2364 C C . ALA A 1 293 ? 1.418 -3.208 -11.290 1.00 96.50 293 ALA A C 1
ATOM 2366 O O . ALA A 1 293 ? 1.207 -4.415 -11.329 1.00 96.50 293 ALA A O 1
ATOM 2367 N N . TRP A 1 294 ? 2.650 -2.700 -11.426 1.00 97.31 294 TRP A N 1
ATOM 2368 C CA . TRP A 1 294 ? 3.843 -3.544 -11.588 1.00 97.31 294 TRP A CA 1
ATOM 2369 C C . TRP A 1 294 ? 4.135 -4.406 -10.353 1.00 97.31 294 TRP A C 1
ATOM 2371 O O . TRP A 1 294 ? 4.455 -5.587 -10.483 1.00 97.31 294 TRP A O 1
ATOM 2381 N N . VAL A 1 295 ? 3.972 -3.842 -9.151 1.00 96.81 295 VAL A N 1
ATOM 2382 C CA . VAL A 1 295 ? 4.136 -4.581 -7.888 1.00 96.81 295 VAL A CA 1
ATOM 2383 C C . VAL A 1 295 ? 3.118 -5.717 -7.773 1.00 96.81 295 VAL A C 1
ATOM 2385 O O . VAL A 1 295 ? 3.497 -6.832 -7.416 1.00 96.81 295 VAL A O 1
ATOM 2388 N N . GLU A 1 296 ? 1.840 -5.458 -8.061 1.00 96.19 296 GLU A N 1
ATOM 2389 C CA . GLU A 1 296 ? 0.807 -6.502 -8.012 1.00 96.19 296 GLU A CA 1
ATOM 2390 C C . GLU A 1 296 ? 0.994 -7.538 -9.129 1.00 96.19 296 GLU A C 1
ATOM 2392 O O . GLU A 1 296 ? 0.909 -8.734 -8.863 1.00 96.19 296 GLU A O 1
ATOM 2397 N N . ALA A 1 297 ? 1.351 -7.113 -10.346 1.00 96.69 297 ALA A N 1
ATOM 2398 C CA . ALA A 1 297 ? 1.686 -8.021 -11.444 1.00 96.69 297 ALA A CA 1
ATOM 2399 C C . ALA A 1 297 ? 2.822 -8.983 -11.060 1.00 96.69 297 ALA A C 1
ATOM 2401 O O . ALA A 1 297 ? 2.716 -10.190 -11.275 1.00 96.69 297 ALA A O 1
ATOM 2402 N N . TYR A 1 298 ? 3.878 -8.471 -10.421 1.00 96.81 298 TYR A N 1
ATOM 2403 C CA . TYR A 1 298 ? 4.968 -9.303 -9.916 1.00 96.81 298 TYR A CA 1
ATOM 2404 C C . TYR A 1 298 ? 4.495 -10.291 -8.851 1.00 96.81 298 TYR A C 1
ATOM 2406 O O . TYR A 1 298 ? 4.886 -11.450 -8.883 1.00 96.81 298 TYR A O 1
ATOM 2414 N N . ARG A 1 299 ? 3.641 -9.863 -7.913 1.00 95.81 299 ARG A N 1
ATOM 2415 C CA . ARG A 1 299 ? 3.108 -10.755 -6.871 1.00 95.81 299 ARG A CA 1
ATOM 2416 C C . ARG A 1 299 ? 2.290 -11.899 -7.454 1.00 95.81 299 ARG A C 1
ATOM 2418 O O . ARG A 1 299 ? 2.441 -13.025 -6.994 1.00 95.81 299 ARG A O 1
ATOM 2425 N N . HIS A 1 300 ? 1.454 -11.612 -8.448 1.00 95.44 300 HIS A N 1
ATOM 2426 C CA . HIS A 1 300 ? 0.618 -12.616 -9.104 1.00 95.44 300 HIS A CA 1
ATOM 2427 C C . HIS A 1 300 ? 1.413 -13.591 -9.978 1.00 95.44 300 HIS A C 1
ATOM 2429 O O . HIS A 1 300 ? 1.006 -14.738 -10.122 1.00 95.44 300 HIS A O 1
ATOM 2435 N N . HIS A 1 301 ? 2.543 -13.162 -10.542 1.00 96.88 301 HIS A N 1
ATOM 2436 C CA . HIS A 1 301 ? 3.361 -13.975 -11.449 1.00 96.88 301 HIS A CA 1
ATOM 2437 C C . HIS A 1 301 ? 4.767 -14.236 -10.910 1.00 96.88 301 HIS A C 1
ATOM 2439 O O . HIS A 1 301 ? 5.716 -14.377 -11.683 1.00 96.88 301 HIS A O 1
ATOM 2445 N N . ARG A 1 302 ? 4.905 -14.286 -9.582 1.00 95.56 302 ARG A N 1
ATOM 2446 C CA . ARG A 1 302 ? 6.205 -14.317 -8.917 1.00 95.56 302 ARG A CA 1
ATOM 2447 C C . ARG A 1 302 ? 7.054 -15.497 -9.371 1.00 95.56 302 ARG A C 1
ATOM 2449 O O . ARG A 1 302 ? 8.197 -15.284 -9.751 1.00 95.56 302 ARG A O 1
ATOM 2456 N N . ASP A 1 303 ? 6.490 -16.699 -9.387 1.00 95.62 303 ASP A N 1
ATOM 2457 C CA . ASP A 1 303 ? 7.251 -17.920 -9.674 1.00 95.62 303 ASP A CA 1
ATOM 2458 C C . ASP A 1 303 ? 7.788 -17.934 -11.112 1.00 95.62 303 ASP A C 1
ATOM 2460 O O . ASP A 1 303 ? 8.947 -18.269 -11.351 1.00 95.62 303 ASP A O 1
ATOM 2464 N N . VAL A 1 304 ? 6.975 -17.471 -12.068 1.00 95.75 304 VAL A N 1
ATOM 2465 C CA . VAL A 1 304 ? 7.360 -17.359 -13.484 1.00 95.75 304 VAL A CA 1
ATOM 2466 C C . VAL A 1 304 ? 8.450 -16.302 -13.670 1.00 95.75 304 VAL A C 1
ATOM 2468 O O . VAL A 1 304 ? 9.452 -16.544 -14.343 1.00 95.75 304 VAL A O 1
ATOM 2471 N N . VAL A 1 305 ? 8.286 -15.127 -13.053 1.00 96.75 305 VAL A N 1
ATOM 2472 C CA . VAL A 1 305 ? 9.287 -14.055 -13.125 1.00 96.75 305 VAL A CA 1
ATOM 2473 C C . VAL A 1 305 ? 10.593 -14.497 -12.457 1.00 96.75 305 VAL A C 1
ATOM 2475 O O . VAL A 1 305 ? 11.655 -14.324 -13.051 1.00 96.75 305 VAL A O 1
ATOM 2478 N N . ASP A 1 306 ? 10.542 -15.119 -11.277 1.00 96.06 306 ASP A N 1
ATOM 2479 C CA . ASP A 1 306 ? 11.722 -15.590 -10.539 1.00 96.06 306 ASP A CA 1
ATOM 2480 C C . ASP A 1 306 ? 12.472 -16.705 -11.301 1.00 96.06 306 ASP A C 1
ATOM 2482 O O . ASP A 1 306 ? 13.710 -16.726 -11.309 1.00 96.06 306 ASP A O 1
ATOM 2486 N N . ALA A 1 307 ? 11.759 -17.578 -12.024 1.00 94.31 307 ALA A N 1
ATOM 2487 C CA . ALA A 1 307 ? 12.370 -18.557 -12.926 1.00 94.31 307 ALA A CA 1
ATOM 2488 C C . ALA A 1 307 ? 13.174 -17.873 -14.049 1.00 94.31 307 ALA A C 1
ATOM 2490 O O . ALA A 1 307 ? 14.350 -18.195 -14.268 1.00 94.31 307 ALA A O 1
ATOM 2491 N N . PHE A 1 308 ? 12.598 -16.856 -14.702 1.00 95.75 308 PHE A N 1
ATOM 2492 C CA . PHE A 1 308 ? 13.321 -16.051 -15.689 1.00 95.75 308 PHE A CA 1
ATOM 2493 C C . PHE A 1 308 ? 14.505 -15.296 -15.068 1.00 95.75 308 PHE A C 1
ATOM 2495 O O . PHE A 1 308 ? 15.584 -15.262 -15.660 1.00 95.75 308 PHE A O 1
ATOM 2502 N N . VAL A 1 309 ? 14.360 -14.738 -13.860 1.00 96.12 309 VAL A N 1
ATOM 2503 C CA . VAL A 1 309 ? 15.450 -14.054 -13.138 1.00 96.12 309 VAL A CA 1
ATOM 2504 C C . VAL A 1 309 ? 16.635 -14.994 -12.940 1.00 96.12 309 VAL A C 1
ATOM 2506 O O . VAL A 1 309 ? 17.773 -14.618 -13.234 1.00 96.12 309 VAL A O 1
ATOM 2509 N N . LYS A 1 310 ? 16.385 -16.227 -12.483 1.00 94.50 310 LYS A N 1
ATOM 2510 C CA . LYS A 1 310 ? 17.423 -17.253 -12.310 1.00 94.50 310 LYS A CA 1
ATOM 2511 C C . LYS A 1 310 ? 18.135 -17.539 -13.633 1.00 94.50 310 LYS A C 1
ATOM 2513 O O . LYS A 1 310 ? 19.367 -17.567 -13.673 1.00 94.50 310 LYS A O 1
ATOM 2518 N N . LYS A 1 311 ? 17.377 -17.679 -14.725 1.00 93.31 311 LYS A N 1
ATOM 2519 C CA . LYS A 1 311 ? 17.910 -17.900 -16.078 1.00 93.31 311 LYS A CA 1
ATOM 2520 C C . LYS A 1 311 ? 18.787 -16.735 -16.553 1.00 93.31 311 LYS A C 1
ATOM 2522 O O . LYS A 1 311 ? 19.899 -16.968 -17.033 1.00 93.31 311 LYS A O 1
ATOM 2527 N N . TYR A 1 312 ? 18.350 -15.489 -16.360 1.00 93.81 312 TYR A N 1
ATOM 2528 C CA . TYR A 1 312 ? 19.130 -14.300 -16.716 1.00 93.81 312 TYR A CA 1
ATOM 2529 C C . TYR A 1 312 ? 20.393 -14.142 -15.863 1.00 93.81 312 TYR A C 1
ATOM 2531 O O . TYR A 1 312 ? 21.453 -13.847 -16.411 1.00 93.81 312 TYR A O 1
ATOM 2539 N N . ARG A 1 313 ? 20.333 -14.402 -14.551 1.00 93.50 313 ARG A N 1
ATOM 2540 C CA . ARG A 1 313 ? 21.524 -14.369 -13.682 1.00 93.50 313 ARG A CA 1
ATOM 2541 C C . ARG A 1 313 ? 22.549 -15.427 -14.077 1.00 93.50 313 ARG A C 1
ATOM 2543 O O . ARG A 1 313 ? 23.700 -15.078 -14.316 1.00 93.50 313 ARG A O 1
ATOM 2550 N N . ARG A 1 314 ? 22.114 -16.675 -14.299 1.00 91.81 314 ARG A N 1
ATOM 2551 C CA . ARG A 1 314 ? 22.969 -17.761 -14.818 1.00 91.81 314 ARG A CA 1
ATOM 2552 C C . ARG A 1 314 ? 23.671 -17.351 -16.115 1.00 91.81 314 ARG A C 1
ATOM 2554 O O . ARG A 1 314 ? 24.854 -17.618 -16.300 1.00 91.81 314 ARG A O 1
ATOM 2561 N N . ARG A 1 315 ? 22.953 -16.670 -17.011 1.00 88.38 315 ARG A N 1
ATOM 2562 C CA . ARG A 1 315 ? 23.484 -16.169 -18.287 1.00 88.38 315 ARG A CA 1
ATOM 2563 C C . ARG A 1 315 ? 24.460 -14.998 -18.121 1.00 88.38 315 ARG A C 1
ATOM 2565 O O . ARG A 1 315 ? 25.418 -14.916 -18.886 1.00 88.38 315 ARG A O 1
ATOM 2572 N N . ASN A 1 316 ? 24.227 -14.113 -17.155 1.00 88.81 316 ASN A N 1
ATOM 2573 C CA . ASN A 1 316 ? 25.104 -12.978 -16.857 1.00 88.81 316 ASN A CA 1
ATOM 2574 C C . ASN A 1 316 ? 26.405 -13.417 -16.168 1.00 88.81 316 ASN A C 1
ATOM 2576 O O . ASN A 1 316 ? 27.463 -12.850 -16.439 1.00 88.81 316 ASN A O 1
ATOM 2580 N N . GLU A 1 317 ? 26.327 -14.441 -15.317 1.00 87.75 317 GLU A N 1
ATOM 2581 C CA . GLU A 1 317 ? 27.468 -15.047 -14.621 1.00 87.75 317 GLU A CA 1
ATOM 2582 C C . GLU A 1 317 ? 28.278 -15.989 -15.521 1.00 87.75 317 GLU A C 1
ATOM 2584 O O . GLU A 1 317 ? 29.482 -16.159 -15.310 1.00 87.75 317 GLU A O 1
ATOM 2589 N N . ALA A 1 318 ? 27.648 -16.585 -16.544 1.00 86.12 318 ALA A N 1
ATOM 2590 C CA . ALA A 1 318 ? 28.329 -17.459 -17.487 1.00 86.12 318 ALA A CA 1
ATOM 2591 C C . ALA A 1 318 ? 29.544 -16.730 -18.098 1.00 86.12 318 ALA A C 1
ATOM 2593 O O . ALA A 1 318 ? 29.396 -15.650 -18.684 1.00 86.12 318 ALA A O 1
ATOM 2594 N N . PRO A 1 319 ? 30.764 -17.290 -17.977 1.00 78.75 319 PRO A N 1
ATOM 2595 C CA . PRO A 1 319 ? 31.976 -16.591 -18.366 1.00 78.75 319 PRO A CA 1
ATOM 2596 C C . PRO A 1 319 ? 31.886 -16.127 -19.819 1.00 78.75 319 PRO A C 1
ATOM 2598 O O . PRO A 1 319 ? 31.653 -16.916 -20.735 1.00 78.75 319 PRO A O 1
ATOM 2601 N N . LYS A 1 320 ? 32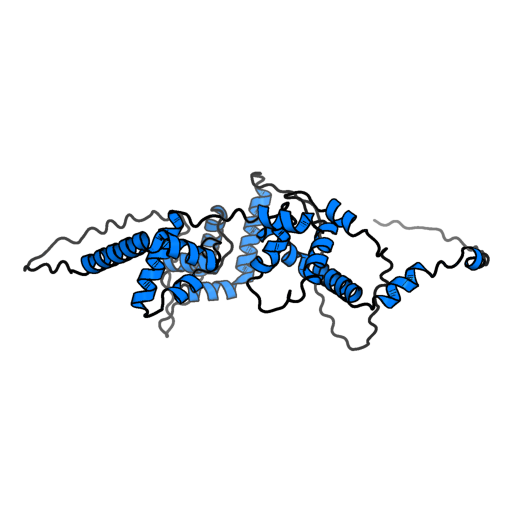.141 -14.832 -20.048 1.00 66.75 320 LYS A N 1
ATOM 2602 C CA . LYS A 1 320 ? 32.113 -14.194 -21.381 1.00 66.75 320 LYS A CA 1
ATOM 2603 C C . LYS A 1 320 ? 32.942 -14.951 -22.438 1.00 66.75 320 LYS A C 1
ATOM 2605 O O . LYS A 1 320 ? 32.687 -14.816 -23.632 1.00 66.75 320 LYS A O 1
ATOM 2610 N N . ARG A 1 321 ? 33.902 -15.783 -22.006 1.00 56.94 321 ARG A N 1
ATOM 2611 C CA . ARG A 1 321 ? 34.715 -16.676 -22.848 1.00 56.94 321 ARG A CA 1
ATOM 2612 C C . ARG A 1 321 ? 33.914 -17.758 -23.581 1.00 56.94 321 ARG A C 1
ATOM 2614 O O . ARG A 1 321 ? 34.247 -18.046 -24.724 1.00 56.94 321 ARG A O 1
ATOM 2621 N N . THR A 1 322 ? 32.870 -18.335 -22.988 1.00 58.78 322 THR A N 1
ATOM 2622 C CA . THR A 1 322 ? 32.078 -19.395 -23.644 1.00 58.78 322 THR A CA 1
ATOM 2623 C C . THR A 1 322 ? 31.126 -18.826 -24.698 1.00 58.78 322 THR A C 1
ATOM 2625 O O . THR A 1 322 ? 30.884 -19.469 -25.718 1.00 58.78 322 THR A O 1
ATOM 2628 N N . ARG A 1 323 ? 30.658 -17.581 -24.519 1.00 57.75 323 ARG A N 1
ATOM 2629 C CA . ARG A 1 323 ? 29.783 -16.890 -25.486 1.00 57.75 323 ARG A CA 1
ATOM 2630 C C . ARG A 1 323 ? 30.455 -16.633 -26.839 1.00 57.75 323 ARG A C 1
ATOM 2632 O O . ARG A 1 323 ? 29.797 -16.767 -27.862 1.00 57.75 323 ARG A O 1
ATOM 2639 N N . LEU A 1 324 ? 31.754 -16.321 -26.860 1.00 57.75 324 LEU A N 1
ATOM 2640 C CA . LEU A 1 324 ? 32.493 -16.098 -28.114 1.00 57.75 324 LEU A CA 1
ATOM 2641 C C . LEU A 1 324 ? 32.783 -17.392 -28.893 1.00 57.75 324 LEU A C 1
ATOM 2643 O O . LEU A 1 324 ? 32.977 -17.340 -30.102 1.00 57.75 324 LEU A O 1
ATOM 2647 N N . LEU A 1 325 ? 32.804 -18.548 -28.222 1.00 59.47 325 LEU A N 1
ATOM 2648 C CA . LEU A 1 325 ? 33.070 -19.838 -28.868 1.00 59.47 325 LEU A CA 1
ATOM 2649 C C . LEU A 1 325 ? 31.794 -20.483 -29.431 1.00 59.47 325 LEU A C 1
ATOM 2651 O O . LEU A 1 325 ? 31.856 -21.170 -30.448 1.00 59.47 325 LEU A O 1
ATOM 2655 N N . SER A 1 326 ? 30.630 -20.222 -28.825 1.00 60.19 326 SER A N 1
ATOM 2656 C CA . SER A 1 326 ? 29.342 -20.768 -29.281 1.00 60.19 326 SER A CA 1
ATOM 2657 C C . SER A 1 326 ? 28.861 -20.193 -30.618 1.00 60.19 326 SER A C 1
ATOM 2659 O O . SER A 1 326 ? 28.095 -20.858 -31.309 1.00 60.19 326 SER A O 1
ATOM 2661 N N . SER A 1 327 ? 29.281 -18.986 -31.004 1.00 57.22 327 SER A N 1
ATOM 2662 C CA . SER A 1 327 ? 28.961 -18.418 -32.323 1.00 57.22 327 SER A CA 1
ATOM 2663 C C . SER A 1 327 ? 29.922 -18.881 -33.427 1.00 57.22 327 SER A C 1
ATOM 2665 O O . SER A 1 327 ? 29.667 -18.626 -34.602 1.00 57.22 327 SER A O 1
ATOM 2667 N N . GLN A 1 328 ? 31.007 -19.585 -33.075 1.00 56.88 328 GLN A N 1
ATOM 2668 C CA . GLN A 1 328 ? 32.006 -20.085 -34.026 1.00 56.88 328 GLN A CA 1
ATOM 2669 C C . GLN A 1 328 ? 31.937 -21.591 -34.286 1.00 56.88 328 GLN A C 1
ATOM 2671 O O . GLN A 1 328 ? 32.554 -22.059 -35.242 1.00 56.88 328 GLN A O 1
ATOM 2676 N N . THR A 1 329 ? 31.129 -22.359 -33.551 1.00 52.84 329 THR A N 1
ATOM 2677 C CA . THR A 1 329 ? 30.754 -23.718 -33.971 1.00 52.84 329 THR A CA 1
ATOM 2678 C C . THR A 1 329 ? 29.660 -23.654 -35.037 1.00 52.84 329 THR A C 1
ATOM 2680 O O . THR A 1 329 ? 28.616 -24.298 -34.950 1.00 52.84 329 THR A O 1
ATOM 2683 N N . ALA A 1 330 ? 29.926 -22.900 -36.107 1.00 53.88 330 ALA A N 1
ATOM 2684 C CA . ALA A 1 330 ? 29.336 -23.179 -37.399 1.00 53.88 330 ALA A CA 1
ATOM 2685 C C . ALA A 1 330 ? 29.777 -24.598 -37.754 1.00 53.88 330 ALA A C 1
ATOM 2687 O O . ALA A 1 330 ? 30.846 -24.787 -38.322 1.00 53.88 330 ALA A O 1
ATOM 2688 N N . ILE A 1 331 ? 28.992 -25.602 -37.344 1.00 58.03 331 ILE A N 1
ATOM 2689 C CA . ILE A 1 331 ? 29.109 -26.964 -37.848 1.00 58.03 331 ILE A CA 1
ATOM 2690 C C . ILE A 1 331 ? 28.957 -26.794 -39.354 1.00 58.03 331 ILE A C 1
ATOM 2692 O O . ILE A 1 331 ? 27.853 -26.480 -39.817 1.00 58.03 331 ILE A O 1
ATOM 2696 N N . PRO A 1 332 ? 30.055 -26.878 -40.118 1.00 65.00 332 PRO A N 1
ATOM 2697 C CA . PRO A 1 332 ? 30.000 -26.515 -41.513 1.00 65.00 332 PRO A CA 1
ATOM 2698 C C . PRO A 1 332 ? 29.023 -27.477 -42.185 1.00 65.00 332 PRO A C 1
ATOM 2700 O O . PRO A 1 332 ? 28.949 -28.654 -41.827 1.00 65.00 332 PRO A O 1
ATOM 2703 N N . SER A 1 333 ? 28.215 -26.972 -43.116 1.00 63.72 333 SER A N 1
ATOM 2704 C CA . SER A 1 333 ? 27.050 -27.677 -43.675 1.00 63.72 333 SER A CA 1
ATOM 2705 C C . SER A 1 333 ? 27.360 -29.071 -44.250 1.00 63.72 333 SER A C 1
ATOM 2707 O O . SER A 1 333 ? 26.455 -29.891 -44.396 1.00 63.72 333 SER A O 1
ATOM 2709 N N . TRP A 1 334 ? 28.635 -29.391 -44.496 1.00 67.88 334 TRP A N 1
ATOM 2710 C CA . TRP A 1 334 ? 29.101 -30.720 -44.891 1.00 67.88 334 TRP A CA 1
ATOM 2711 C C . TRP A 1 334 ? 29.107 -31.770 -43.762 1.00 67.88 334 TRP A C 1
ATOM 2713 O O . TRP A 1 334 ? 28.966 -32.955 -44.054 1.00 67.88 334 TRP A O 1
ATOM 2723 N N . SER A 1 335 ? 29.191 -31.376 -42.486 1.00 66.88 335 SER A N 1
ATOM 2724 C CA . SER A 1 335 ? 29.182 -32.292 -41.329 1.00 66.88 335 SER A CA 1
ATOM 2725 C C . SER A 1 335 ? 27.797 -32.893 -41.026 1.00 66.88 335 SER A C 1
ATOM 2727 O O . SER A 1 335 ? 27.712 -33.871 -40.286 1.00 66.88 335 SER A O 1
ATOM 2729 N N . LYS A 1 336 ? 26.712 -32.381 -41.629 1.00 60.19 336 LYS A N 1
ATOM 2730 C CA . LYS A 1 336 ? 25.347 -32.933 -41.484 1.00 60.19 336 LYS A CA 1
ATOM 2731 C C . LYS A 1 336 ? 25.007 -34.043 -42.495 1.00 60.19 336 LYS A C 1
ATOM 2733 O O . LYS A 1 336 ? 23.843 -34.421 -42.629 1.00 60.19 336 LYS A O 1
ATOM 2738 N N . LYS A 1 337 ? 25.989 -34.603 -43.211 1.00 61.34 337 LYS A N 1
ATOM 2739 C CA . LYS A 1 337 ? 25.756 -35.759 -44.092 1.00 61.34 337 LYS A CA 1
ATOM 2740 C C . LYS A 1 337 ? 25.747 -37.068 -43.296 1.00 61.34 337 LYS A C 1
ATOM 2742 O O . LYS A 1 337 ? 26.796 -37.596 -42.953 1.00 61.34 337 LYS A O 1
ATOM 2747 N N . GLY A 1 338 ? 24.551 -37.632 -43.117 1.00 59.62 338 GLY A N 1
ATOM 2748 C CA . GLY A 1 338 ? 24.384 -39.088 -43.110 1.00 59.62 338 GLY A CA 1
ATOM 2749 C C . GLY A 1 338 ? 23.769 -39.717 -41.863 1.00 59.62 338 GLY A C 1
ATOM 2750 O O . GLY A 1 338 ? 24.438 -40.490 -41.194 1.00 59.62 338 GLY A O 1
ATOM 2751 N N . LYS A 1 339 ? 22.471 -39.494 -41.622 1.00 57.66 339 LYS A N 1
ATOM 2752 C CA . LYS A 1 339 ? 21.575 -40.511 -41.027 1.00 57.66 339 LYS A CA 1
ATOM 2753 C C . LYS A 1 339 ? 20.188 -40.447 -41.676 1.00 57.66 339 LYS A C 1
ATOM 2755 O O . LYS A 1 339 ? 19.170 -40.303 -41.015 1.00 57.66 339 LYS A O 1
ATOM 2760 N N . ALA A 1 340 ? 20.160 -40.531 -43.002 1.00 57.53 340 ALA A N 1
ATOM 2761 C CA . ALA A 1 340 ? 18.979 -40.999 -43.714 1.00 57.53 340 ALA A CA 1
ATOM 2762 C C . ALA A 1 340 ? 19.200 -42.478 -44.058 1.00 57.53 340 ALA A C 1
ATOM 2764 O O . ALA A 1 340 ? 20.308 -42.854 -44.429 1.00 57.53 340 ALA A O 1
ATOM 2765 N N . ALA A 1 341 ? 18.124 -43.261 -43.973 1.00 58.50 341 ALA A N 1
ATOM 2766 C CA . ALA A 1 341 ? 18.000 -44.677 -44.331 1.00 58.50 341 ALA A CA 1
ATOM 2767 C C . ALA A 1 341 ? 18.283 -45.717 -43.227 1.00 58.50 341 ALA A C 1
ATOM 2769 O O . ALA A 1 341 ? 19.266 -46.446 -43.260 1.00 58.50 341 ALA A O 1
ATOM 2770 N N . MET A 1 342 ? 17.279 -45.951 -42.376 1.00 54.19 342 MET A N 1
ATOM 2771 C CA . MET A 1 342 ? 16.768 -47.321 -42.255 1.00 54.19 342 MET A CA 1
ATOM 2772 C C . MET A 1 342 ? 15.244 -47.316 -42.125 1.00 54.19 342 MET A C 1
ATOM 2774 O O . MET A 1 342 ? 14.648 -47.235 -41.059 1.00 54.19 342 MET A O 1
ATOM 2778 N N . LYS A 1 343 ? 14.621 -47.375 -43.299 1.00 59.66 343 LYS A N 1
ATOM 2779 C CA . LYS A 1 343 ? 13.211 -47.658 -43.531 1.00 59.66 343 LYS A CA 1
ATOM 2780 C C . LYS A 1 343 ? 13.007 -49.152 -43.251 1.00 59.66 343 LYS A C 1
ATOM 2782 O O . LYS A 1 343 ? 13.412 -49.970 -44.072 1.00 59.66 343 LYS A O 1
ATOM 2787 N N . ARG A 1 344 ? 12.386 -49.531 -42.131 1.00 56.09 344 ARG A N 1
ATOM 2788 C CA . ARG A 1 344 ? 11.754 -50.856 -42.006 1.00 56.09 344 ARG A CA 1
ATOM 2789 C C . ARG A 1 344 ? 10.246 -50.672 -41.904 1.00 56.09 344 ARG A C 1
ATOM 2791 O O . ARG A 1 344 ? 9.713 -50.274 -40.879 1.00 56.09 344 ARG A O 1
ATOM 2798 N N . LYS A 1 345 ? 9.598 -50.945 -43.041 1.00 60.97 345 LYS A N 1
ATOM 2799 C CA . LYS A 1 345 ? 8.198 -51.360 -43.142 1.00 60.97 345 LYS A CA 1
ATOM 2800 C C . LYS A 1 345 ? 7.970 -52.549 -42.201 1.00 60.97 345 LYS A C 1
ATOM 2802 O O . LYS A 1 345 ? 8.689 -53.537 -42.323 1.00 60.97 345 LYS A O 1
ATOM 2807 N N . ALA A 1 346 ? 6.927 -52.487 -41.387 1.00 56.50 346 ALA A N 1
ATOM 2808 C CA . ALA A 1 346 ? 6.186 -53.663 -40.954 1.00 56.50 346 ALA A CA 1
ATOM 2809 C C . ALA A 1 346 ? 4.697 -53.318 -41.042 1.00 56.50 346 ALA A C 1
ATOM 2811 O O . ALA A 1 346 ? 4.161 -52.538 -40.264 1.00 56.50 346 ALA A O 1
ATOM 2812 N N . SER A 1 347 ? 4.094 -53.825 -42.109 1.00 61.97 347 SER A N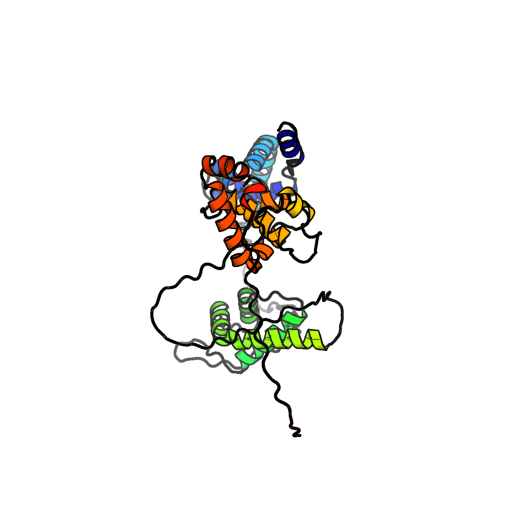 1
ATOM 2813 C CA . SER A 1 347 ? 2.663 -54.025 -42.295 1.00 61.97 347 SER A CA 1
ATOM 2814 C C . SER A 1 347 ? 2.140 -55.066 -41.307 1.00 61.97 347 SER A C 1
ATOM 2816 O O . SER A 1 347 ? 2.821 -56.066 -41.093 1.00 61.97 347 SER A O 1
ATOM 2818 N N . GLY A 1 348 ? 0.915 -54.893 -40.822 1.00 52.47 348 GLY A N 1
ATOM 2819 C CA . GLY A 1 348 ? 0.141 -55.967 -40.197 1.00 52.47 348 GLY A CA 1
ATOM 2820 C C . GLY A 1 348 ? -1.074 -55.406 -39.470 1.00 52.47 348 GLY A C 1
ATOM 2821 O O . GLY A 1 348 ? -0.910 -54.770 -38.441 1.00 52.47 348 GLY A O 1
ATOM 2822 N N . GLU A 1 349 ? -2.238 -55.465 -40.120 1.00 54.84 349 GLU A N 1
ATOM 2823 C CA . GLU A 1 349 ? -3.422 -56.200 -39.626 1.00 54.84 349 GLU A CA 1
ATOM 2824 C C . GLU A 1 349 ? -4.256 -55.365 -38.638 1.00 54.84 349 GLU A C 1
ATOM 2826 O O . GLU A 1 349 ? -3.862 -55.077 -37.518 1.00 54.84 349 GLU A O 1
ATOM 2831 N N . ASP A 1 350 ? -5.328 -54.724 -39.105 1.00 62.12 350 ASP A N 1
ATOM 2832 C CA . ASP A 1 350 ? -6.651 -55.348 -39.279 1.00 62.12 350 ASP A CA 1
ATOM 2833 C C . ASP A 1 350 ? -7.178 -55.896 -37.948 1.00 62.12 350 ASP A C 1
ATOM 2835 O O . ASP A 1 350 ? -6.828 -57.000 -37.569 1.00 62.12 350 ASP A O 1
ATOM 2839 N N . TYR A 1 351 ? -8.039 -55.142 -37.255 1.00 54.69 351 TYR A N 1
ATOM 2840 C CA . TYR A 1 351 ? -9.173 -55.751 -36.560 1.00 54.69 351 TYR A CA 1
ATOM 2841 C C . TYR A 1 351 ? -10.357 -54.786 -36.457 1.00 54.69 351 TYR A C 1
ATOM 2843 O O . TYR A 1 351 ? -10.331 -53.726 -35.832 1.00 54.69 351 TYR A O 1
ATOM 2851 N N . LYS A 1 352 ? -11.416 -55.234 -37.124 1.00 56.50 352 LYS A N 1
ATOM 2852 C CA . LYS A 1 352 ? -12.807 -54.809 -37.061 1.00 56.50 352 LYS A CA 1
ATOM 2853 C C . LYS A 1 352 ? -13.374 -54.715 -35.635 1.00 56.50 352 LYS A C 1
ATOM 2855 O O . LYS A 1 352 ? -13.045 -55.503 -34.758 1.00 56.50 352 LYS A O 1
ATOM 2860 N N . SER A 1 353 ? -14.469 -53.954 -35.586 1.00 54.72 353 SER A N 1
ATOM 2861 C CA . SER A 1 353 ? -15.756 -54.331 -34.977 1.00 54.72 353 SER A CA 1
ATOM 2862 C C . SER A 1 353 ? -16.082 -53.942 -33.528 1.00 54.72 353 SER A C 1
ATOM 2864 O O . SER A 1 353 ? -15.636 -54.552 -32.570 1.00 54.72 353 SER A O 1
ATOM 2866 N N . HIS A 1 354 ? -17.131 -53.108 -33.467 1.00 55.00 354 HIS A N 1
ATOM 2867 C CA . HIS A 1 354 ? -18.393 -53.317 -32.735 1.00 55.00 354 HIS A CA 1
ATOM 2868 C C . HIS A 1 354 ? -18.451 -53.030 -31.227 1.00 55.00 354 HIS A C 1
ATOM 2870 O O . HIS A 1 354 ? -17.968 -53.812 -30.419 1.00 55.00 354 HIS A O 1
ATOM 2876 N N . LYS A 1 355 ? -19.282 -52.031 -30.883 1.00 53.91 355 LYS A N 1
ATOM 2877 C CA . LYS A 1 355 ? -20.499 -52.074 -30.018 1.00 53.91 355 LYS A CA 1
ATOM 2878 C C . LYS A 1 355 ? -20.687 -50.668 -29.423 1.00 53.91 355 LYS A C 1
ATOM 2880 O O . LYS A 1 355 ? -19.763 -50.145 -28.830 1.00 53.91 355 LYS A O 1
ATOM 2885 N N . ARG A 1 356 ? -21.759 -49.906 -29.679 1.00 57.47 356 ARG A N 1
ATOM 2886 C CA . ARG A 1 356 ? -23.179 -50.097 -29.307 1.00 57.47 356 ARG A CA 1
ATOM 2887 C C . ARG A 1 356 ? -23.376 -50.531 -27.847 1.00 57.47 356 ARG A C 1
ATOM 2889 O O . ARG A 1 356 ? -23.346 -51.723 -27.574 1.00 57.47 356 ARG A O 1
ATOM 2896 N N . SER A 1 357 ? -23.663 -49.567 -26.973 1.00 59.59 357 SER A N 1
ATOM 2897 C CA . SER A 1 357 ? -24.756 -49.556 -25.975 1.00 59.59 357 SER A CA 1
ATOM 2898 C C . SER A 1 357 ? -24.669 -48.195 -25.260 1.00 59.59 357 SER A C 1
ATOM 2900 O O . SER A 1 357 ? -23.584 -47.843 -24.820 1.00 59.59 357 SER A O 1
ATOM 2902 N N . ARG A 1 358 ? -25.614 -47.275 -25.463 1.00 59.34 358 ARG A N 1
ATOM 2903 C CA . ARG A 1 358 ? -26.920 -47.119 -24.796 1.00 59.34 358 ARG A CA 1
ATOM 2904 C C . ARG A 1 358 ? -26.797 -46.516 -23.406 1.00 59.34 358 ARG A C 1
ATOM 2906 O O . ARG A 1 358 ? -26.146 -47.170 -22.568 1.00 59.34 358 ARG A O 1
#

Mean predicted aligned error: 19.33 Å

pLDDT: mean 79.93, std 19.9, range [36.03, 98.06]

Radius of gyration: 33.64 Å; Cα contacts (8 Å, |Δi|>4): 184; chains: 1; bounding box: 66×90×88 Å